Protein AF-A0A1I8BV52-F1 (afdb_monomer_lite)

pLDDT: mean 74.38, std 16.8, range [25.36, 96.81]

Organism: Meloidogyne hapla (NCBI:txid6305)

Structure (mmCIF, N/CA/C/O backbone):
data_AF-A0A1I8BV52-F1
#
_entry.id   AF-A0A1I8BV52-F1
#
loop_
_atom_site.group_PDB
_atom_site.id
_atom_site.type_symbol
_atom_site.label_atom_id
_atom_site.label_alt_id
_atom_site.label_comp_id
_atom_site.label_asym_id
_atom_site.label_entity_id
_atom_site.label_seq_id
_atom_site.pdbx_PDB_ins_code
_atom_site.Cartn_x
_atom_site.Cartn_y
_atom_site.Cartn_z
_atom_site.occupancy
_atom_site.B_iso_or_equiv
_atom_site.auth_seq_id
_atom_site.auth_comp_id
_atom_site.auth_asym_id
_atom_site.auth_atom_id
_atom_site.pdbx_PDB_model_num
ATOM 1 N N . MET A 1 1 ? -6.370 22.394 3.370 1.00 25.36 1 MET A N 1
ATOM 2 C CA . MET A 1 1 ? -7.716 22.055 3.889 1.00 25.36 1 MET A CA 1
ATOM 3 C C . MET A 1 1 ? -7.805 20.538 4.009 1.00 25.36 1 MET A C 1
ATOM 5 O O . MET A 1 1 ? -7.829 19.876 2.981 1.00 25.36 1 MET A O 1
ATOM 9 N N . LYS A 1 2 ? -7.737 19.984 5.230 1.00 30.30 2 LYS A N 1
ATOM 10 C CA . LYS A 1 2 ? -7.833 18.530 5.469 1.00 30.30 2 LYS A CA 1
ATOM 11 C C . LYS A 1 2 ? -9.2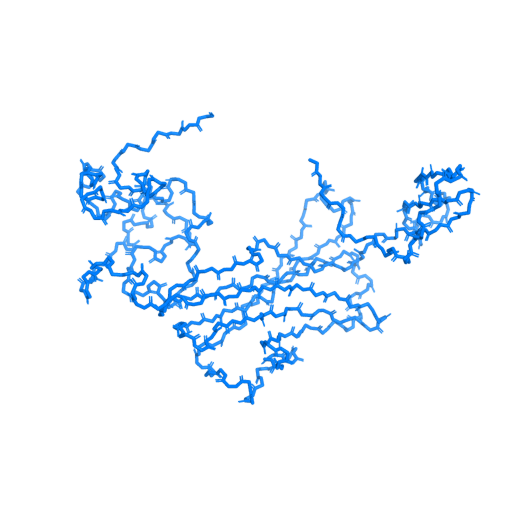62 18.063 5.156 1.00 30.30 2 LYS A C 1
ATOM 13 O O . LYS A 1 2 ? -10.215 18.656 5.654 1.00 30.30 2 LYS A O 1
ATOM 18 N N . LYS A 1 3 ? -9.404 17.040 4.312 1.00 27.17 3 LYS A N 1
ATOM 19 C CA . LYS A 1 3 ? -10.685 16.381 4.018 1.00 27.17 3 LYS A CA 1
ATOM 20 C C . LYS A 1 3 ? -11.118 15.604 5.271 1.00 27.17 3 LYS A C 1
ATOM 22 O O . LYS A 1 3 ? -10.362 14.772 5.755 1.00 27.17 3 LYS A O 1
ATOM 27 N N . MET A 1 4 ? -12.297 15.919 5.807 1.00 32.59 4 MET A N 1
ATOM 28 C CA . MET A 1 4 ? -12.963 15.164 6.876 1.00 32.59 4 MET A CA 1
ATOM 29 C C . MET A 1 4 ? -13.528 13.873 6.277 1.00 32.59 4 MET A C 1
ATOM 31 O O . MET A 1 4 ? -14.451 13.955 5.469 1.00 32.59 4 MET A O 1
ATOM 35 N N . THR A 1 5 ? -12.977 12.707 6.616 1.00 36.31 5 THR A N 1
ATOM 36 C CA . THR A 1 5 ? -13.358 11.440 5.962 1.00 36.31 5 THR A CA 1
ATOM 37 C C . THR A 1 5 ? -14.231 10.482 6.762 1.00 36.31 5 THR A C 1
ATOM 39 O O . THR A 1 5 ? -14.699 9.541 6.147 1.00 36.31 5 THR A O 1
ATOM 42 N N . ASN A 1 6 ? -14.571 10.718 8.033 1.00 39.72 6 ASN A N 1
ATOM 43 C CA . ASN A 1 6 ? -15.511 9.840 8.749 1.00 39.72 6 ASN A CA 1
ATOM 44 C C . ASN A 1 6 ? -16.531 10.647 9.555 1.00 39.72 6 ASN A C 1
ATOM 46 O O . ASN A 1 6 ? -16.360 10.932 10.736 1.00 39.72 6 ASN A O 1
ATOM 50 N N . LEU A 1 7 ? -17.614 11.026 8.883 1.00 37.22 7 LEU A N 1
ATOM 51 C CA . LEU A 1 7 ? -18.876 11.369 9.525 1.00 37.22 7 LEU A CA 1
ATOM 52 C C . LEU A 1 7 ? -19.802 10.178 9.287 1.00 37.22 7 LEU A C 1
ATOM 54 O O . LEU A 1 7 ? -20.098 9.854 8.138 1.00 37.22 7 LEU A O 1
ATOM 58 N N . ASN A 1 8 ? -20.247 9.514 10.356 1.00 41.34 8 ASN A N 1
ATOM 59 C CA . ASN A 1 8 ? -21.311 8.520 10.253 1.00 41.34 8 ASN A CA 1
ATOM 60 C C . ASN A 1 8 ? -22.625 9.266 9.990 1.00 41.34 8 ASN A C 1
ATOM 62 O O . ASN A 1 8 ? -23.347 9.653 10.911 1.00 41.34 8 ASN A O 1
ATOM 66 N N . PHE A 1 9 ? -22.881 9.564 8.720 1.00 40.00 9 PHE A N 1
ATOM 67 C CA . PHE A 1 9 ? -24.142 10.138 8.296 1.00 40.00 9 PHE A CA 1
ATOM 68 C C . PHE A 1 9 ? -25.192 9.025 8.312 1.00 40.00 9 PHE A C 1
ATOM 70 O O . PHE A 1 9 ? -25.231 8.187 7.412 1.00 40.00 9 PHE A O 1
ATOM 77 N N . GLN A 1 10 ? -26.098 9.035 9.295 1.00 43.38 10 GLN A N 1
ATOM 78 C CA . GLN A 1 10 ? -27.420 8.460 9.043 1.00 43.38 10 GLN A CA 1
ATOM 79 C C . GLN A 1 10 ? -27.972 9.163 7.795 1.00 43.38 10 GLN A C 1
ATOM 81 O O . GLN A 1 10 ? -27.841 10.374 7.686 1.00 43.38 10 GLN A O 1
ATOM 86 N N . HIS A 1 11 ? -28.511 8.436 6.815 1.00 43.09 11 HIS A N 1
ATOM 87 C CA . HIS A 1 11 ? -29.051 9.034 5.587 1.00 43.09 11 HIS A CA 1
ATOM 88 C C . HIS A 1 11 ? -29.992 10.214 5.919 1.00 43.09 11 HIS A C 1
ATOM 90 O O . HIS A 1 11 ? -31.104 10.004 6.405 1.00 43.09 11 HIS A O 1
ATOM 96 N N . PHE A 1 12 ? -29.551 11.452 5.670 1.00 52.31 12 PHE A N 1
ATOM 97 C CA . PHE A 1 12 ? -30.356 12.652 5.889 1.00 52.31 12 PHE A CA 1
ATOM 98 C C . PHE A 1 12 ? -31.060 13.021 4.585 1.00 52.31 12 PHE A C 1
ATOM 100 O O . PHE A 1 12 ? -30.422 13.238 3.553 1.00 52.31 12 PHE A O 1
ATOM 107 N N . PHE A 1 13 ? -32.387 13.083 4.624 1.00 49.62 13 PHE A N 1
ATOM 108 C CA . PHE A 1 13 ? -33.189 13.531 3.493 1.00 49.62 13 PHE A CA 1
ATOM 109 C C . PHE A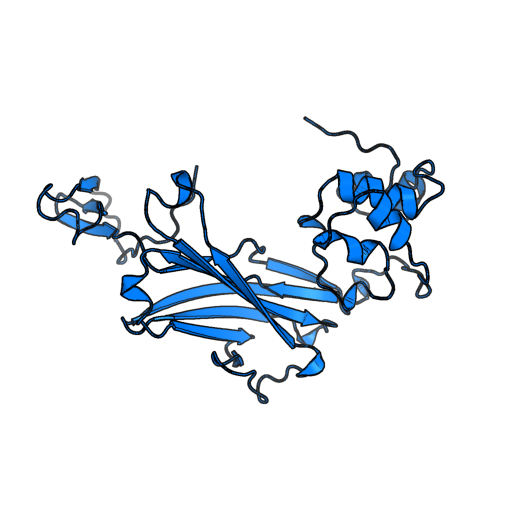 1 13 ? -33.286 15.057 3.514 1.00 49.62 13 PHE A C 1
ATOM 111 O O . PHE A 1 13 ? -33.714 15.644 4.506 1.00 49.62 13 PHE A O 1
ATOM 118 N N . TRP A 1 14 ? -32.884 15.691 2.413 1.00 51.25 14 TRP A N 1
ATOM 119 C CA . TRP A 1 14 ? -33.050 17.124 2.197 1.00 51.25 14 TRP A CA 1
ATOM 120 C C . TRP A 1 14 ? -34.525 17.444 1.976 1.00 51.25 14 TRP A C 1
ATOM 122 O O . TRP A 1 14 ? -35.102 17.020 0.974 1.00 51.25 14 TRP A O 1
ATOM 132 N N . ASN A 1 15 ? -35.119 18.243 2.858 1.00 57.47 15 ASN A N 1
ATOM 133 C CA . ASN A 1 15 ? -36.392 18.889 2.575 1.00 57.47 15 ASN A CA 1
ATOM 134 C C . ASN A 1 15 ? -36.121 20.366 2.268 1.00 57.47 15 ASN A C 1
ATOM 136 O O . ASN A 1 15 ? -35.604 21.097 3.105 1.00 57.47 15 ASN A O 1
ATOM 140 N N . ASN A 1 16 ? -36.499 20.831 1.073 1.00 52.41 16 ASN A N 1
ATOM 141 C CA . ASN A 1 16 ? -36.290 22.214 0.602 1.00 52.41 16 ASN A CA 1
ATOM 142 C C . ASN A 1 16 ? -37.098 23.290 1.369 1.00 52.41 16 ASN A C 1
ATOM 144 O O . ASN A 1 16 ? -37.263 24.405 0.882 1.00 52.41 16 ASN A O 1
ATOM 148 N N . ASN A 1 17 ? -37.590 22.984 2.572 1.00 56.09 17 ASN A N 1
ATOM 149 C CA . ASN A 1 17 ? -38.461 23.842 3.365 1.00 56.09 17 ASN A CA 1
ATOM 150 C C . ASN A 1 17 ? -37.829 24.152 4.733 1.00 56.09 17 ASN A C 1
ATOM 152 O O . ASN A 1 17 ? -38.300 23.673 5.759 1.00 56.09 17 ASN A O 1
ATOM 156 N N . GLY A 1 18 ? -36.785 24.985 4.750 1.00 64.62 18 GLY A N 1
ATOM 157 C CA . GLY A 1 18 ? -36.383 25.719 5.959 1.00 64.62 18 GLY A CA 1
ATOM 158 C C . GLY A 1 18 ? -35.575 24.962 7.019 1.00 64.62 18 GLY A C 1
ATOM 159 O O . GLY A 1 18 ? -35.571 25.401 8.167 1.00 64.62 18 GLY A O 1
ATOM 160 N N . ASP A 1 19 ? -34.882 23.876 6.666 1.00 70.81 19 ASP A N 1
ATOM 161 C CA . ASP A 1 19 ? -33.970 23.199 7.597 1.00 70.81 19 ASP A CA 1
A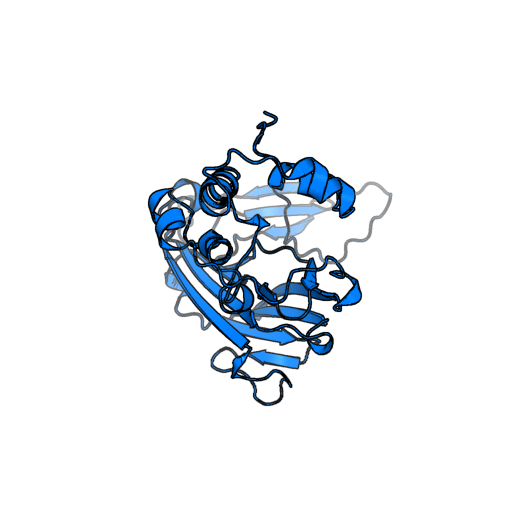TOM 162 C C . ASP A 1 19 ? -32.787 24.103 8.000 1.00 70.81 19 ASP A C 1
ATOM 164 O O . ASP A 1 19 ? -32.091 24.663 7.150 1.00 70.81 19 ASP A O 1
ATOM 168 N N . ILE A 1 20 ? -32.535 24.219 9.308 1.00 73.25 20 ILE A N 1
ATOM 169 C CA . ILE A 1 20 ? -31.395 24.954 9.877 1.00 73.25 20 ILE A CA 1
ATOM 170 C C . ILE A 1 20 ? -30.364 23.953 10.396 1.00 73.25 20 ILE A C 1
ATOM 172 O O . ILE A 1 20 ? -30.654 23.163 11.297 1.00 73.25 20 ILE A O 1
ATOM 176 N N . PHE A 1 21 ? -29.142 24.028 9.868 1.00 75.12 21 PHE A N 1
ATOM 177 C CA . PHE A 1 21 ? -28.015 23.208 10.309 1.00 75.12 21 PHE A CA 1
ATOM 178 C C . PHE A 1 21 ? -27.048 24.015 11.171 1.00 75.12 21 PHE A C 1
ATOM 180 O O . PHE A 1 21 ? -26.735 25.166 10.869 1.00 75.12 21 PHE A O 1
ATOM 187 N N . GLY A 1 22 ? -26.547 23.388 12.231 1.00 74.06 22 GLY A N 1
ATOM 188 C CA . GLY A 1 22 ? -25.534 23.967 13.110 1.00 74.06 22 GLY A CA 1
ATOM 189 C C . GLY A 1 22 ? -24.462 22.946 13.457 1.00 74.06 22 GLY A C 1
ATOM 190 O O . GLY A 1 22 ? -24.749 21.754 13.531 1.00 74.06 22 GLY A O 1
ATOM 191 N N . CYS A 1 23 ? -23.239 23.406 13.698 1.00 78.31 23 CYS A N 1
ATOM 192 C CA . CYS A 1 23 ? -22.166 22.600 14.271 1.00 78.31 23 CYS A CA 1
ATOM 193 C C . CYS A 1 23 ? -21.627 23.275 15.533 1.00 78.31 23 CYS A C 1
ATOM 195 O O . CYS A 1 23 ? -21.595 24.504 15.611 1.00 78.31 23 CYS A O 1
ATOM 197 N N . GLY A 1 24 ? -21.180 22.486 16.504 1.00 74.00 24 GLY A N 1
ATOM 198 C CA . GLY A 1 24 ? -20.565 22.998 17.725 1.00 74.00 24 GLY A CA 1
ATOM 199 C C . GLY A 1 24 ? -19.424 22.111 18.203 1.00 74.00 24 GLY A C 1
ATOM 200 O O . GLY A 1 24 ? -19.359 20.934 17.859 1.00 74.00 24 GLY A O 1
ATOM 201 N N . LEU A 1 25 ? -18.518 22.697 18.983 1.00 69.44 25 LEU A N 1
ATOM 202 C CA . LEU A 1 25 ? -17.421 22.009 19.662 1.00 69.44 25 LEU A CA 1
ATOM 203 C C . LEU A 1 25 ? -17.708 22.044 21.164 1.00 69.44 25 LEU A C 1
ATOM 205 O O . LEU A 1 25 ? -17.896 23.126 21.723 1.00 69.44 25 LEU A O 1
ATOM 209 N N . VAL A 1 26 ? -17.761 20.879 21.805 1.00 77.12 26 VAL A N 1
ATOM 210 C CA . VAL A 1 26 ? -17.988 20.767 23.251 1.00 77.12 26 VAL A CA 1
ATOM 211 C C . VAL A 1 26 ? -16.674 20.446 23.938 1.00 77.12 26 VAL A C 1
ATOM 213 O O . VAL A 1 26 ? -16.002 19.481 23.584 1.00 77.12 26 VAL A O 1
ATOM 216 N N . PHE A 1 27 ? -16.336 21.247 24.947 1.00 66.94 27 PHE A N 1
ATOM 217 C CA . PHE A 1 27 ? -15.255 20.951 25.879 1.00 66.94 27 PHE A CA 1
ATOM 218 C C . PHE A 1 27 ? -15.860 20.405 27.177 1.00 66.94 27 PHE A C 1
ATOM 220 O O . PHE A 1 27 ? -16.674 21.105 27.791 1.00 66.94 27 PHE A O 1
ATOM 227 N N . PRO A 1 28 ? -15.508 19.179 27.596 1.00 67.81 28 PRO A N 1
ATOM 228 C CA . PRO A 1 28 ? -16.022 18.623 28.836 1.00 67.81 28 PRO A CA 1
ATOM 229 C C . PRO A 1 28 ? -15.590 19.450 30.063 1.00 67.81 28 PRO A C 1
ATOM 231 O O . PRO A 1 28 ? -14.552 20.121 30.033 1.00 67.81 28 PRO A O 1
ATOM 234 N N . PRO A 1 29 ? -16.380 19.422 31.156 1.00 66.06 29 PRO A N 1
ATOM 235 C CA . PRO A 1 29 ? -16.070 20.130 32.395 1.00 66.06 29 PRO A CA 1
ATOM 236 C C . PRO A 1 29 ? -14.679 19.768 32.924 1.00 66.06 29 PRO A C 1
ATOM 238 O O . PRO A 1 29 ? -14.277 18.608 32.872 1.00 66.06 29 PRO A O 1
ATOM 241 N N . THR A 1 30 ? -13.959 20.736 33.494 1.00 54.97 30 THR A N 1
ATOM 242 C CA . THR A 1 30 ? -12.546 20.607 33.908 1.00 54.97 30 THR A CA 1
ATOM 243 C C . THR A 1 30 ? -12.255 19.447 34.862 1.00 54.97 30 THR A C 1
ATOM 245 O O . THR A 1 30 ? -11.148 18.926 34.898 1.00 54.97 30 THR A O 1
ATOM 248 N N . ASN A 1 31 ? -13.261 19.013 35.611 1.00 60.41 31 ASN A N 1
ATOM 249 C CA . ASN A 1 31 ? -13.237 17.887 36.540 1.00 60.41 31 ASN A CA 1
ATOM 250 C C . ASN A 1 31 ? -13.496 16.509 35.893 1.00 60.41 31 ASN A C 1
ATOM 252 O O . ASN A 1 31 ? -13.405 15.507 36.594 1.00 60.41 31 ASN A O 1
ATOM 256 N N . LYS A 1 32 ? -13.812 16.446 34.593 1.00 46.12 32 LYS A N 1
ATOM 257 C CA . LYS A 1 32 ? -14.059 15.216 33.815 1.00 46.12 32 LYS A CA 1
ATOM 258 C C . LYS A 1 32 ? -13.191 15.088 32.555 1.00 46.12 32 LYS A C 1
ATOM 260 O O . LYS A 1 32 ? -13.347 14.133 31.802 1.00 46.12 32 LYS A O 1
ATOM 265 N N . ILE A 1 33 ? -12.246 16.010 32.342 1.00 51.69 33 ILE A N 1
ATOM 266 C CA . ILE A 1 33 ? -11.343 16.021 31.172 1.00 51.69 33 ILE A CA 1
ATOM 267 C C . ILE A 1 33 ? -10.548 14.710 31.029 1.00 51.69 33 ILE A C 1
ATOM 269 O O . ILE A 1 33 ? -10.165 14.345 29.925 1.00 51.69 33 ILE A O 1
ATOM 273 N N . SER A 1 34 ? -10.316 13.966 32.116 1.00 49.62 34 SER A N 1
ATOM 274 C CA . SER A 1 34 ? -9.622 12.673 32.051 1.00 49.62 34 SER A CA 1
ATOM 275 C C . SER A 1 34 ? -10.461 11.520 31.487 1.00 49.62 34 SER A C 1
ATOM 277 O O . SER A 1 34 ? -9.906 10.449 31.255 1.00 49.62 34 SER A O 1
ATOM 279 N N . GLU A 1 35 ? -11.775 11.699 31.330 1.00 49.59 35 GLU A N 1
ATOM 280 C CA . GLU A 1 35 ? -12.721 10.643 30.933 1.00 49.59 35 GLU A CA 1
ATOM 281 C C . GLU A 1 35 ? -13.437 10.943 29.608 1.00 49.59 35 GLU A C 1
ATOM 283 O O . GLU A 1 35 ? -13.869 10.014 28.928 1.00 49.59 35 GLU A O 1
ATOM 288 N N . GLU A 1 36 ? -13.544 12.214 29.213 1.00 50.72 36 GLU A N 1
ATOM 289 C CA . GLU A 1 36 ? -14.240 12.632 27.994 1.00 50.72 36 GLU A CA 1
ATOM 290 C C . GLU A 1 36 ? -13.353 13.565 27.156 1.00 50.72 36 GLU A C 1
ATOM 292 O O . GLU A 1 36 ? -12.811 14.549 27.662 1.00 50.72 36 GLU A O 1
ATOM 297 N N . LEU A 1 37 ? -13.210 13.258 25.862 1.00 50.19 37 LEU A N 1
ATOM 298 C CA . LEU A 1 37 ? -12.482 14.084 24.895 1.00 50.19 37 LEU A CA 1
ATOM 299 C C . LEU A 1 37 ? -13.393 15.184 24.318 1.00 50.19 37 LEU A C 1
ATOM 301 O O . LEU A 1 37 ? -14.610 14.985 24.240 1.00 50.19 37 LEU A O 1
ATOM 305 N N . PRO A 1 38 ? -12.844 16.336 23.882 1.00 61.88 38 PRO A N 1
ATOM 306 C CA . PRO A 1 38 ? -13.615 17.337 23.158 1.00 61.88 38 PRO A CA 1
ATOM 307 C C . PRO A 1 38 ? -14.208 16.736 21.884 1.00 61.88 38 PRO A C 1
ATOM 309 O O . PRO A 1 38 ? -13.501 16.081 21.120 1.00 61.88 38 PRO A O 1
ATOM 312 N N . TYR A 1 39 ? -15.488 16.987 21.629 1.00 61.62 39 TYR A N 1
ATOM 313 C CA . TYR A 1 39 ? -16.180 16.422 20.474 1.00 61.62 39 TYR A CA 1
ATOM 314 C C . TYR A 1 39 ? -16.883 17.497 19.654 1.00 61.62 39 TYR A C 1
ATOM 316 O O . TYR A 1 39 ? -17.378 18.502 20.174 1.00 61.62 39 TYR A O 1
ATOM 324 N N . ILE A 1 40 ? -16.929 17.274 18.341 1.00 65.94 40 ILE A N 1
ATOM 325 C CA . ILE A 1 40 ? -17.708 18.095 17.413 1.00 65.94 40 ILE A CA 1
ATOM 326 C C . ILE A 1 40 ? -19.069 17.436 17.241 1.00 65.94 40 ILE A C 1
ATOM 328 O O . ILE A 1 40 ? -19.150 16.232 17.010 1.00 65.94 40 ILE A O 1
ATOM 332 N N . PHE A 1 41 ? -20.138 18.217 17.311 1.00 71.50 41 PHE A N 1
ATOM 333 C CA . PHE A 1 41 ? -21.480 17.739 17.021 1.00 71.50 41 PHE A CA 1
ATOM 334 C C . PHE A 1 41 ? -22.119 18.539 15.895 1.00 71.50 41 PHE A C 1
ATOM 336 O O . PHE A 1 41 ? -21.808 19.712 15.679 1.00 71.50 41 PHE A O 1
ATOM 343 N N . PHE A 1 42 ? -23.043 17.893 15.196 1.00 74.00 42 PHE A N 1
ATOM 344 C CA . PHE A 1 42 ? -23.881 18.520 14.181 1.00 74.00 42 PHE A CA 1
ATOM 345 C C . PHE A 1 42 ? -25.333 18.482 14.640 1.00 74.00 42 PHE A C 1
ATOM 347 O O . PHE A 1 42 ? -25.743 17.559 15.344 1.00 74.00 42 PHE A O 1
ATOM 354 N N . THR A 1 43 ? -26.116 19.477 14.238 1.00 76.81 43 THR A N 1
ATOM 355 C CA . THR A 1 43 ? -27.546 19.594 14.534 1.00 76.81 43 THR A CA 1
ATOM 356 C C . THR A 1 43 ? -28.341 19.867 13.263 1.00 76.81 43 THR A C 1
ATOM 358 O O . THR A 1 43 ? -27.855 20.562 12.371 1.00 76.81 43 THR A O 1
ATOM 361 N N . GLN A 1 44 ? -29.572 19.363 13.216 1.00 78.88 44 GLN A N 1
ATOM 362 C CA . GLN A 1 44 ? -30.600 19.740 12.246 1.00 78.88 44 GLN A CA 1
ATOM 363 C C . GLN A 1 44 ? -31.829 20.198 13.033 1.00 78.88 44 GLN A C 1
ATOM 365 O O . GLN A 1 44 ? -32.323 19.472 13.898 1.00 78.88 44 GLN A O 1
ATOM 370 N N . ASN A 1 45 ? -32.290 21.425 12.788 1.00 80.81 45 ASN A N 1
ATOM 371 C CA . ASN A 1 45 ? -33.411 22.058 13.494 1.00 80.81 45 ASN A CA 1
ATOM 372 C C . ASN A 1 45 ? -33.263 22.011 15.028 1.00 80.81 45 ASN A C 1
ATOM 374 O O . ASN A 1 45 ? -34.218 21.756 15.759 1.00 80.81 45 ASN A O 1
ATOM 378 N N . GLY A 1 46 ? -32.033 22.213 15.517 1.00 72.75 46 GLY A N 1
ATOM 379 C CA . GLY A 1 46 ? -31.700 22.201 16.946 1.00 72.75 46 GLY A CA 1
ATOM 380 C C . GLY A 1 46 ? -31.580 20.811 17.584 1.00 72.75 46 GLY A C 1
ATOM 381 O O . GLY A 1 46 ? -31.209 20.721 18.752 1.00 72.75 46 GLY A O 1
ATOM 382 N N . LYS A 1 47 ? -31.836 19.721 16.847 1.00 77.25 47 LYS A N 1
ATOM 383 C CA . LYS A 1 47 ? -31.633 18.346 17.326 1.00 77.25 47 LYS A CA 1
ATOM 384 C C . LYS A 1 47 ? -30.256 17.840 16.905 1.00 77.25 47 LYS A C 1
ATOM 386 O O . LYS A 1 47 ? -29.916 17.923 15.729 1.00 77.25 47 LYS A O 1
ATOM 391 N N . GLN A 1 48 ? -29.476 17.305 17.845 1.00 68.19 48 GLN A N 1
ATOM 392 C CA . GLN A 1 48 ? -28.176 16.693 17.553 1.00 68.19 48 GLN A CA 1
ATOM 393 C C . GLN A 1 48 ? -28.347 15.475 16.638 1.00 68.19 48 GLN A C 1
ATOM 395 O O . GLN A 1 48 ? -29.171 14.601 16.905 1.00 68.19 48 GLN A O 1
ATOM 400 N N . ILE A 1 49 ? -27.575 15.452 15.554 1.00 63.72 49 ILE A N 1
ATOM 401 C CA . ILE A 1 49 ? -27.618 14.421 14.513 1.00 63.72 49 ILE A CA 1
ATOM 402 C C . ILE A 1 49 ? -26.341 13.573 14.461 1.00 63.72 49 ILE A C 1
ATOM 404 O O . ILE A 1 49 ? -26.411 12.426 14.035 1.00 63.72 49 ILE A O 1
ATOM 408 N N . VAL A 1 50 ? -25.192 14.102 14.905 1.00 53.72 50 VAL A N 1
ATOM 409 C CA . VAL A 1 50 ? -23.895 13.395 14.924 1.00 53.72 50 VAL A CA 1
ATOM 410 C C . VAL A 1 50 ? -23.053 13.892 16.106 1.00 53.72 50 VAL A C 1
ATOM 412 O O . VAL A 1 50 ? -23.088 15.082 16.418 1.00 53.72 50 VAL A O 1
ATOM 415 N N . GLU A 1 51 ? -22.290 12.999 16.738 1.00 49.00 51 GLU A N 1
ATOM 416 C CA . GLU A 1 51 ? -21.248 13.279 17.738 1.00 49.00 51 GLU A CA 1
ATOM 417 C C . GLU A 1 51 ? -19.925 12.669 17.242 1.00 49.00 51 GLU A C 1
ATOM 419 O O . GLU A 1 51 ? -19.898 11.496 16.875 1.00 49.00 51 GLU A O 1
ATOM 424 N N . ASN A 1 52 ? -18.845 13.452 17.186 1.00 46.38 52 ASN A N 1
ATOM 425 C CA . ASN A 1 52 ? -17.523 12.999 16.752 1.00 46.38 52 ASN A CA 1
ATOM 426 C C . ASN A 1 52 ? -16.583 12.910 17.957 1.00 46.38 52 ASN A C 1
ATOM 428 O O . ASN A 1 52 ? -16.014 13.921 18.371 1.00 46.38 52 ASN A O 1
ATOM 432 N N . LYS A 1 53 ? -16.453 11.707 18.517 1.00 48.59 53 LYS A N 1
ATOM 433 C CA . LYS A 1 53 ? -15.410 11.378 19.493 1.00 48.59 53 LYS A CA 1
ATOM 434 C C . LYS A 1 53 ? -14.135 11.045 18.720 1.00 48.59 53 LYS A C 1
ATOM 436 O O . LYS A 1 53 ? -14.208 10.276 17.767 1.00 48.59 53 LYS A O 1
ATOM 441 N N . GLU A 1 54 ? -12.997 11.630 19.103 1.00 50.97 54 GLU A N 1
ATOM 442 C CA . GLU A 1 54 ? -11.704 11.326 18.473 1.00 50.97 54 GLU A CA 1
ATOM 443 C C . GLU A 1 54 ? -11.465 9.805 18.457 1.00 50.97 54 GLU A C 1
ATOM 445 O O . GLU A 1 54 ? -11.559 9.140 19.490 1.00 50.97 54 GLU A O 1
ATOM 450 N N . GLU A 1 55 ? -11.198 9.243 17.274 1.00 55.72 55 GLU A N 1
ATOM 451 C CA . GLU A 1 55 ? -10.905 7.817 17.133 1.00 55.72 55 GLU A CA 1
ATOM 452 C C . GLU A 1 55 ? -9.523 7.515 17.731 1.00 55.72 55 GLU A C 1
ATOM 454 O O . GLU A 1 55 ? -8.489 7.937 17.213 1.00 55.72 55 GLU A O 1
ATOM 459 N N . ILE A 1 56 ? -9.522 6.752 18.825 1.00 68.00 56 ILE A N 1
ATOM 460 C CA . ILE A 1 56 ? -8.331 6.265 19.542 1.00 68.00 56 ILE A CA 1
ATOM 461 C C . ILE A 1 56 ? -7.470 5.365 18.633 1.00 68.00 56 ILE A C 1
ATOM 463 O O . ILE A 1 56 ? -6.246 5.301 18.775 1.00 68.00 56 ILE A O 1
ATOM 467 N N . ILE A 1 57 ? -8.110 4.702 17.664 1.00 78.38 57 ILE A N 1
ATOM 468 C CA . ILE A 1 57 ? -7.494 3.822 16.670 1.00 78.38 57 ILE A CA 1
ATOM 469 C C . ILE A 1 57 ? -7.956 4.262 15.279 1.00 78.38 57 ILE A C 1
ATOM 471 O O . ILE A 1 57 ? -9.155 4.316 15.013 1.00 78.38 57 ILE A O 1
ATOM 475 N N . SER A 1 58 ? -7.013 4.540 14.381 1.00 82.56 58 SER A N 1
ATOM 476 C CA . SER A 1 58 ? -7.315 4.926 12.997 1.00 82.56 58 SER A CA 1
ATOM 477 C C . SER A 1 58 ? -6.468 4.154 11.993 1.00 82.56 58 SER A C 1
ATOM 479 O O . SER A 1 58 ? -5.251 4.046 12.137 1.00 82.56 58 SER A O 1
ATOM 481 N N . LEU A 1 59 ? -7.127 3.623 10.969 1.00 88.88 59 LEU A N 1
ATOM 482 C CA . LEU A 1 59 ? -6.537 2.944 9.827 1.00 88.88 59 LEU A CA 1
ATOM 483 C C . LEU A 1 59 ? -6.308 3.959 8.703 1.00 88.88 59 LEU A C 1
ATOM 485 O O . LEU A 1 59 ? -7.214 4.705 8.332 1.00 88.88 59 LEU A O 1
ATOM 489 N N . TYR A 1 60 ? -5.100 4.000 8.149 1.00 88.94 60 TYR A N 1
ATOM 490 C CA . TYR A 1 60 ? -4.745 4.934 7.086 1.00 88.94 60 TYR A CA 1
ATOM 491 C C . TYR A 1 60 ? -3.674 4.370 6.148 1.00 88.94 60 TYR A C 1
ATOM 493 O O . TYR A 1 60 ? -2.989 3.388 6.441 1.00 88.94 60 TYR A O 1
ATOM 501 N N . SER A 1 61 ? -3.534 5.020 4.997 1.00 88.56 61 SER A N 1
ATOM 502 C CA . SER A 1 61 ? -2.521 4.721 3.991 1.00 88.56 61 SER A CA 1
ATOM 503 C C . SER A 1 61 ? -2.080 6.002 3.299 1.00 88.56 61 SER A C 1
ATOM 505 O O . SER A 1 61 ? -2.876 6.932 3.156 1.00 88.56 61 SER A O 1
ATOM 507 N N . SER A 1 62 ? -0.819 6.048 2.871 1.00 81.69 62 SER A N 1
ATOM 508 C CA . SER A 1 62 ? -0.329 7.049 1.919 1.00 81.69 62 SER A CA 1
ATOM 509 C C . SER A 1 62 ? -0.226 6.510 0.489 1.00 81.69 62 SER A C 1
ATOM 511 O O . SER A 1 62 ? -0.005 7.294 -0.433 1.00 81.69 62 SER A O 1
ATOM 513 N N . SER A 1 63 ? -0.442 5.204 0.281 1.00 75.81 63 SER A N 1
ATOM 514 C CA . SER A 1 63 ? -0.540 4.614 -1.055 1.00 75.81 63 SER A CA 1
ATOM 515 C C . SER A 1 63 ? -1.747 5.177 -1.812 1.00 75.81 63 SER A C 1
ATOM 517 O O . SER A 1 63 ? -2.798 5.460 -1.233 1.00 75.81 63 SER A O 1
ATOM 519 N N . SER A 1 64 ? -1.608 5.304 -3.134 1.00 76.31 64 SER A N 1
ATOM 520 C CA . SER A 1 64 ? -2.734 5.622 -4.017 1.00 76.31 64 SER A CA 1
ATOM 521 C C . SER A 1 64 ? -3.824 4.545 -3.900 1.00 76.31 64 SER A C 1
ATOM 523 O O . SER A 1 64 ? -3.482 3.364 -3.868 1.00 76.31 64 SER A O 1
ATOM 525 N N . PRO A 1 65 ? -5.122 4.904 -3.901 1.00 77.69 65 PRO A N 1
ATOM 526 C CA . PRO A 1 65 ? -6.211 3.924 -3.926 1.00 77.69 65 PRO A CA 1
ATOM 527 C C . PRO A 1 65 ? -6.296 3.163 -5.257 1.00 77.69 65 PRO A C 1
ATOM 529 O O . PRO A 1 65 ? -6.981 2.153 -5.336 1.00 77.69 65 PRO A O 1
ATOM 532 N N . ILE A 1 66 ? -5.623 3.640 -6.308 1.00 79.56 66 ILE A N 1
ATOM 533 C CA . ILE A 1 66 ? -5.539 2.973 -7.611 1.00 79.56 66 ILE A CA 1
ATOM 534 C C . ILE A 1 66 ? -4.061 2.851 -7.981 1.00 79.56 66 ILE A C 1
ATOM 536 O O . ILE A 1 66 ? -3.349 3.861 -8.023 1.00 79.56 66 ILE A O 1
ATOM 540 N N . LEU A 1 67 ? -3.606 1.631 -8.250 1.00 80.06 67 LEU A N 1
ATOM 541 C CA . LEU A 1 67 ? -2.252 1.317 -8.688 1.00 80.06 67 LEU A CA 1
ATOM 542 C C . LEU A 1 67 ? -2.318 0.661 -10.067 1.00 80.06 67 LEU A C 1
ATOM 544 O O . LEU A 1 67 ? -2.924 -0.391 -10.223 1.00 80.06 67 LEU A O 1
ATOM 548 N N . SER A 1 68 ? -1.647 1.247 -11.057 1.00 83.12 68 SER A N 1
ATOM 549 C CA . SER A 1 68 ? -1.443 0.613 -12.363 1.00 83.12 68 SER A CA 1
ATOM 550 C C . SER A 1 68 ? 0.025 0.236 -12.496 1.00 83.12 68 SER A C 1
ATOM 552 O O . SER A 1 68 ? 0.885 1.110 -12.624 1.00 83.12 68 SER A O 1
ATOM 554 N N . LEU A 1 69 ? 0.322 -1.059 -12.420 1.00 81.38 69 LEU A N 1
ATOM 555 C CA . LEU A 1 69 ? 1.685 -1.590 -12.419 1.00 81.38 69 LEU A CA 1
ATOM 556 C C . LEU A 1 69 ? 1.857 -2.588 -13.550 1.00 81.38 69 LEU A C 1
ATOM 558 O O . LEU A 1 69 ? 0.901 -3.176 -14.028 1.00 81.38 69 LEU A O 1
ATOM 562 N N . VAL A 1 70 ? 3.084 -2.775 -14.010 1.00 81.50 70 VAL A N 1
ATOM 563 C CA . VAL A 1 70 ? 3.352 -3.681 -15.127 1.00 81.50 70 VAL A CA 1
ATOM 564 C C . VAL A 1 70 ? 3.682 -5.070 -14.596 1.00 81.50 70 VAL A C 1
ATOM 566 O O . VAL A 1 70 ? 4.265 -5.209 -13.520 1.00 81.50 70 VAL A O 1
ATOM 569 N N . ASN A 1 71 ? 3.313 -6.085 -15.372 1.00 81.69 71 ASN A N 1
ATOM 570 C CA . ASN A 1 71 ? 3.704 -7.478 -15.177 1.00 81.69 71 ASN A CA 1
ATOM 571 C C . ASN A 1 71 ? 5.195 -7.612 -14.783 1.00 81.69 71 ASN A C 1
ATOM 573 O O . ASN A 1 71 ? 6.068 -6.952 -15.353 1.00 81.69 71 ASN A O 1
ATOM 577 N N . GLY A 1 72 ? 5.483 -8.453 -13.792 1.00 79.12 72 GLY A N 1
ATOM 578 C CA . GLY A 1 72 ? 6.812 -8.705 -13.232 1.00 79.12 72 GLY A CA 1
ATOM 579 C C . GLY A 1 72 ? 7.284 -7.719 -12.156 1.00 79.12 72 GLY A C 1
ATOM 580 O O . GLY A 1 72 ? 8.298 -7.982 -11.508 1.00 79.12 72 GLY A O 1
ATOM 581 N N . LEU A 1 73 ? 6.582 -6.602 -11.929 1.00 82.12 73 LEU A N 1
ATOM 582 C CA . LEU A 1 73 ? 6.919 -5.654 -10.858 1.00 82.12 73 LEU A CA 1
ATOM 583 C C . LEU A 1 73 ? 6.391 -6.110 -9.490 1.00 82.12 73 LEU A C 1
ATOM 585 O O . LEU A 1 73 ? 5.836 -7.198 -9.350 1.00 82.12 73 LEU A O 1
ATOM 589 N N . THR A 1 74 ? 6.595 -5.267 -8.476 1.00 83.88 74 THR A N 1
ATOM 590 C CA . THR A 1 74 ? 6.101 -5.474 -7.114 1.00 83.88 74 THR A CA 1
ATOM 591 C C . THR A 1 74 ? 5.076 -4.404 -6.757 1.00 83.88 74 THR A C 1
ATOM 593 O O . THR A 1 74 ? 5.363 -3.213 -6.867 1.00 83.88 74 THR A O 1
ATOM 596 N N . ALA A 1 75 ? 3.896 -4.823 -6.302 1.00 89.62 75 ALA A N 1
ATOM 597 C CA . ALA A 1 75 ? 2.917 -3.944 -5.673 1.00 89.62 75 ALA A CA 1
ATOM 598 C C . ALA A 1 75 ? 3.191 -3.828 -4.170 1.00 89.62 75 ALA A C 1
ATOM 600 O O . ALA A 1 75 ? 3.599 -4.798 -3.530 1.00 89.62 75 ALA A O 1
ATOM 601 N N . ASN A 1 76 ? 2.924 -2.652 -3.602 1.00 90.06 76 ASN A N 1
ATOM 602 C CA . ASN A 1 76 ? 2.898 -2.440 -2.159 1.00 90.06 76 ASN A CA 1
ATOM 603 C C . ASN A 1 76 ? 1.653 -1.656 -1.776 1.00 90.06 76 ASN A C 1
ATOM 605 O O . ASN A 1 76 ? 1.468 -0.507 -2.184 1.00 90.06 76 ASN A O 1
ATOM 609 N N . PHE A 1 77 ? 0.835 -2.289 -0.957 1.00 93.44 77 PHE A N 1
ATOM 610 C CA . PHE A 1 77 ? -0.368 -1.712 -0.405 1.00 93.44 77 PHE A CA 1
ATOM 611 C C . PHE A 1 77 ? -0.076 -1.333 1.041 1.00 93.44 77 PHE A C 1
ATOM 613 O O . PHE A 1 77 ? -0.077 -2.183 1.938 1.00 93.44 77 PHE A O 1
ATOM 620 N N . GLN A 1 78 ? 0.216 -0.054 1.275 1.00 92.62 78 GLN A N 1
ATOM 621 C CA . GLN A 1 78 ? 0.490 0.407 2.625 1.00 92.62 78 GLN A CA 1
ATOM 622 C C . GLN A 1 78 ? -0.787 0.343 3.457 1.00 92.62 78 GLN A C 1
ATOM 624 O O . GLN A 1 78 ? -1.807 0.922 3.087 1.00 92.62 78 GLN A O 1
ATOM 629 N N . CYS A 1 79 ? -0.707 -0.305 4.612 1.00 94.19 79 CYS A N 1
ATOM 630 C CA . CYS A 1 79 ? -1.769 -0.294 5.605 1.00 94.19 79 CYS A CA 1
ATOM 631 C C . CYS A 1 79 ? -1.150 0.008 6.963 1.00 94.19 79 CYS A C 1
ATOM 633 O O . CYS A 1 79 ? -0.309 -0.749 7.444 1.00 94.19 79 CYS A O 1
ATOM 635 N N . SER A 1 80 ? -1.520 1.137 7.557 1.00 92.44 80 SER A N 1
ATOM 636 C CA . SER A 1 80 ? -0.956 1.604 8.818 1.00 92.44 80 SER A CA 1
ATOM 637 C C . SER A 1 80 ? -2.064 1.930 9.805 1.00 92.44 80 SER A C 1
ATOM 639 O O . SER A 1 80 ? -3.108 2.463 9.440 1.00 92.44 80 SER A O 1
ATOM 641 N N . ILE A 1 81 ? -1.827 1.604 11.068 1.00 89.81 81 ILE A N 1
ATOM 642 C CA . ILE A 1 81 ? -2.733 1.875 12.175 1.00 89.81 81 ILE A CA 1
ATOM 643 C C . ILE A 1 81 ? -2.052 2.884 13.082 1.00 89.81 81 ILE A C 1
ATOM 645 O O . ILE A 1 81 ? -0.939 2.634 13.540 1.00 89.81 81 ILE A O 1
ATOM 649 N N . LYS A 1 82 ? -2.719 3.996 13.379 1.00 86.81 82 LYS A N 1
ATOM 650 C CA . LYS A 1 82 ? -2.316 4.919 14.440 1.00 86.81 82 LYS A CA 1
ATOM 651 C C . LYS A 1 82 ? -3.157 4.634 15.674 1.00 86.81 82 LYS A C 1
ATOM 653 O O . LYS A 1 82 ? -4.383 4.686 15.611 1.00 86.81 82 LYS A O 1
ATOM 658 N N . ILE A 1 83 ? -2.481 4.355 16.781 1.00 82.44 83 ILE A N 1
ATOM 659 C CA . ILE A 1 83 ? -3.074 4.070 18.087 1.00 82.44 83 ILE A CA 1
ATOM 660 C C . ILE A 1 83 ? -2.592 5.148 19.050 1.00 82.44 83 ILE A C 1
ATOM 662 O O . ILE A 1 83 ? -1.392 5.266 19.290 1.00 82.44 83 ILE A O 1
ATOM 666 N N . CYS A 1 84 ? -3.506 5.922 19.617 1.00 77.19 84 CYS A N 1
ATOM 667 C CA . CYS A 1 84 ? -3.209 6.891 20.669 1.00 77.19 84 CYS A CA 1
ATOM 668 C C . CYS A 1 84 ? -3.762 6.382 22.004 1.00 77.19 84 CYS A C 1
ATOM 670 O O . CYS A 1 84 ? -4.728 5.637 22.022 1.00 77.19 84 CYS A O 1
ATOM 672 N N . ASN A 1 85 ? -3.134 6.740 23.126 1.00 71.31 85 ASN A N 1
ATOM 673 C CA . ASN A 1 85 ? -3.569 6.368 24.480 1.00 71.31 85 ASN A CA 1
ATOM 674 C C . ASN A 1 85 ? -3.502 4.854 24.816 1.00 71.31 85 ASN A C 1
ATOM 676 O O . ASN A 1 85 ? -4.410 4.050 24.619 1.00 71.31 85 ASN A O 1
ATOM 680 N N . LYS A 1 86 ? -2.385 4.472 25.445 1.00 54.41 86 LYS A N 1
ATOM 681 C CA . LYS A 1 86 ? -1.971 3.085 25.729 1.00 54.41 86 LYS A CA 1
ATOM 682 C C . LYS A 1 86 ? -2.920 2.259 26.616 1.00 54.41 86 LYS A C 1
ATOM 684 O O . LYS A 1 86 ? -2.753 1.043 26.677 1.00 54.41 86 LYS A O 1
ATOM 689 N N . LYS A 1 87 ? -3.882 2.872 27.321 1.00 54.22 87 LYS A N 1
ATOM 690 C CA . LYS A 1 87 ? -4.826 2.139 28.192 1.00 54.22 87 LYS A CA 1
ATOM 691 C C . LYS A 1 87 ? -5.771 1.220 27.402 1.00 54.22 87 LYS A C 1
ATOM 693 O O . LYS A 1 87 ? -6.229 0.229 27.963 1.00 54.22 87 LYS A O 1
ATOM 698 N N . GLU A 1 88 ? -5.982 1.488 26.112 1.00 51.56 88 GLU A N 1
ATOM 699 C CA . GLU A 1 88 ? -6.765 0.637 25.202 1.00 51.56 88 GLU A CA 1
ATOM 700 C C . GLU A 1 88 ? -5.942 -0.427 24.451 1.00 51.56 88 GLU A C 1
ATOM 702 O O . GLU A 1 88 ? -6.510 -1.214 23.701 1.00 51.56 88 GLU A O 1
ATOM 707 N N . LEU A 1 89 ? -4.627 -0.547 24.686 1.00 51.34 89 LEU A N 1
ATOM 708 C CA . LEU A 1 89 ? -3.786 -1.584 24.052 1.00 51.34 89 LEU A CA 1
ATOM 709 C C . LEU A 1 89 ? -4.159 -3.022 24.486 1.00 51.34 89 LEU A C 1
ATOM 711 O O . LEU A 1 89 ? -3.661 -3.996 23.930 1.00 51.34 89 LEU A O 1
ATOM 715 N N . ASN A 1 90 ? -5.042 -3.163 25.478 1.00 50.25 90 ASN A N 1
ATOM 716 C CA . ASN A 1 90 ? -5.645 -4.443 25.847 1.00 50.25 90 ASN A CA 1
ATOM 717 C C . ASN A 1 90 ? -6.759 -4.880 24.876 1.00 50.25 90 ASN A C 1
ATOM 719 O O . ASN A 1 90 ? -7.206 -6.025 24.955 1.00 50.25 90 ASN A O 1
ATOM 723 N N . ASN A 1 91 ? -7.200 -4.003 23.967 1.00 58.12 91 ASN A N 1
ATOM 724 C CA . ASN A 1 91 ? -8.158 -4.345 22.927 1.00 58.12 91 ASN A CA 1
ATOM 725 C C . ASN A 1 91 ? -7.445 -5.167 21.853 1.00 58.12 91 ASN A C 1
ATOM 727 O O . ASN A 1 91 ? -6.515 -4.705 21.193 1.00 58.12 91 ASN A O 1
ATOM 731 N N . LYS A 1 92 ? -7.892 -6.408 21.662 1.00 70.44 92 LYS A N 1
ATOM 732 C CA . LYS A 1 92 ? -7.395 -7.263 20.581 1.00 70.44 92 LYS A CA 1
ATOM 733 C C . LYS A 1 92 ? -7.797 -6.633 19.243 1.00 70.44 92 LYS A C 1
ATOM 735 O O . LYS A 1 92 ? -8.975 -6.638 18.891 1.00 70.44 92 LYS A O 1
ATOM 740 N N . ILE A 1 93 ? -6.830 -6.085 18.516 1.00 81.69 93 ILE A N 1
ATOM 741 C CA . ILE A 1 93 ? -7.005 -5.671 17.122 1.00 81.69 93 ILE A CA 1
ATOM 742 C C . ILE A 1 93 ? -6.761 -6.868 16.206 1.00 81.69 93 ILE A C 1
ATOM 744 O O . ILE A 1 93 ? -5.895 -7.704 16.474 1.00 81.69 93 ILE A O 1
ATOM 748 N N . LEU A 1 94 ? -7.532 -6.957 15.131 1.00 89.00 94 LEU A N 1
ATOM 749 C CA . LEU A 1 94 ? -7.341 -7.954 14.089 1.00 89.00 94 LEU A CA 1
ATOM 750 C C . LEU A 1 94 ? -7.244 -7.240 12.745 1.00 89.00 94 LEU A C 1
ATOM 752 O O . LEU A 1 94 ? -8.190 -6.577 12.324 1.00 89.00 94 LEU A O 1
ATOM 756 N N . ILE A 1 95 ? -6.090 -7.379 12.095 1.00 92.88 95 ILE A N 1
ATOM 757 C CA . ILE A 1 95 ? -5.884 -6.928 10.721 1.00 92.88 95 ILE A CA 1
ATOM 758 C C . ILE A 1 95 ? -6.058 -8.106 9.786 1.00 92.88 95 ILE A C 1
ATOM 760 O O . ILE A 1 95 ? -5.485 -9.168 10.013 1.00 92.88 95 ILE A O 1
ATOM 764 N N . SER A 1 96 ? -6.808 -7.912 8.714 1.00 95.06 96 SER A N 1
ATOM 765 C CA . SER A 1 96 ? -6.983 -8.924 7.681 1.00 95.06 96 SER A CA 1
ATOM 766 C C . SER A 1 96 ? -6.818 -8.312 6.301 1.00 95.06 96 SER A C 1
ATOM 768 O O . SER A 1 96 ? -7.206 -7.166 6.081 1.00 95.06 96 SER A O 1
ATOM 770 N N . TRP A 1 97 ? -6.249 -9.084 5.378 1.00 96.81 97 TRP A N 1
ATOM 771 C CA . TRP A 1 97 ? -6.153 -8.701 3.970 1.00 96.81 97 TRP A CA 1
ATOM 772 C C . TRP A 1 97 ? -7.088 -9.543 3.122 1.00 96.81 97 TRP A C 1
ATOM 774 O O . TRP A 1 97 ? -7.213 -10.742 3.362 1.00 96.81 97 TRP A O 1
ATOM 784 N N . TYR A 1 98 ? -7.686 -8.920 2.112 1.00 95.44 98 TYR A N 1
ATOM 785 C CA . TYR A 1 98 ? -8.568 -9.559 1.142 1.00 95.44 98 TYR A CA 1
ATOM 786 C C . TYR A 1 98 ? -8.153 -9.213 -0.286 1.00 95.44 98 TYR A C 1
ATOM 788 O O . TYR A 1 98 ? -7.652 -8.116 -0.521 1.00 95.44 98 TYR A O 1
ATOM 796 N N . HIS A 1 99 ? -8.410 -10.126 -1.219 1.00 95.00 99 HIS A N 1
ATOM 797 C CA . HIS A 1 99 ? -8.319 -9.923 -2.665 1.00 95.00 99 HIS A CA 1
ATOM 798 C C . HIS A 1 99 ? -9.634 -10.375 -3.291 1.00 95.00 99 HIS A C 1
ATOM 800 O O . HIS A 1 99 ? -10.024 -11.528 -3.120 1.00 95.00 99 HIS A O 1
ATOM 806 N N . ASP A 1 100 ? -10.354 -9.461 -3.938 1.00 93.19 100 ASP A N 1
ATOM 807 C CA . ASP A 1 100 ? -11.684 -9.701 -4.517 1.00 93.19 100 ASP A CA 1
ATOM 808 C C . ASP A 1 100 ? -12.658 -10.400 -3.546 1.00 93.19 100 ASP A C 1
ATOM 810 O O . ASP A 1 100 ? -13.484 -11.236 -3.910 1.00 93.19 100 ASP A O 1
ATOM 814 N N . GLY A 1 101 ? -12.557 -10.040 -2.262 1.00 90.25 101 GLY A N 1
ATOM 815 C CA . GLY A 1 101 ? -13.371 -10.599 -1.179 1.00 90.25 101 GLY A CA 1
ATOM 816 C C . GLY A 1 101 ? -12.895 -11.953 -0.638 1.00 90.25 101 GLY A C 1
ATOM 817 O O . GLY A 1 101 ? -13.453 -12.430 0.349 1.00 90.25 101 GLY A O 1
ATOM 818 N N . ILE A 1 102 ? -11.854 -12.554 -1.215 1.00 92.69 102 ILE A N 1
ATOM 819 C CA . ILE A 1 102 ? -11.206 -13.767 -0.704 1.00 92.69 102 ILE A CA 1
ATOM 820 C C . ILE A 1 102 ? -10.196 -13.371 0.372 1.00 92.69 102 ILE A C 1
ATOM 822 O O . ILE A 1 102 ? -9.381 -12.473 0.165 1.00 92.69 102 ILE A O 1
ATOM 826 N N . LEU A 1 103 ? -10.243 -14.035 1.529 1.00 94.19 103 LEU A N 1
ATOM 827 C CA . LEU A 1 103 ? -9.307 -13.795 2.626 1.00 94.19 103 LEU A CA 1
ATOM 828 C C . LEU A 1 103 ? -7.886 -14.203 2.208 1.00 94.19 103 LEU A C 1
ATOM 830 O O . LEU A 1 103 ? -7.639 -15.361 1.886 1.00 94.19 103 LEU A O 1
ATOM 834 N N . LEU A 1 104 ? -6.959 -13.246 2.233 1.00 94.75 104 LEU A N 1
ATOM 835 C CA . LEU A 1 104 ? -5.532 -13.459 1.987 1.00 94.75 104 LEU A CA 1
ATOM 836 C C . LEU A 1 104 ? -4.760 -13.691 3.281 1.00 94.75 104 LEU A C 1
ATOM 838 O O . LEU A 1 104 ? -3.921 -14.579 3.343 1.00 94.75 104 LEU A O 1
ATOM 842 N N . PHE A 1 105 ? -5.006 -12.863 4.297 1.00 94.25 105 PHE A N 1
ATOM 843 C CA . PHE A 1 105 ? -4.287 -12.886 5.570 1.00 94.25 105 PHE A CA 1
ATOM 844 C C . PHE A 1 105 ? -5.284 -12.767 6.712 1.00 94.25 105 PHE A C 1
ATOM 846 O O . PHE A 1 105 ? -6.052 -11.806 6.760 1.00 94.25 105 PHE A O 1
ATOM 853 N N . ASN A 1 106 ? -5.251 -13.711 7.648 1.00 90.44 106 ASN A N 1
ATOM 854 C CA . ASN A 1 106 ? -6.237 -13.817 8.726 1.00 90.44 106 ASN A CA 1
ATOM 855 C C . ASN A 1 106 ? -5.851 -13.065 10.014 1.00 90.44 106 ASN A C 1
ATOM 857 O O . ASN A 1 106 ? -6.508 -13.221 11.039 1.00 90.44 106 ASN A O 1
ATOM 861 N N . GLY A 1 107 ? -4.772 -12.278 9.986 1.00 87.94 107 GLY A N 1
ATOM 862 C CA . GLY A 1 107 ? -4.207 -11.614 11.166 1.00 87.94 107 GLY A CA 1
ATOM 863 C C . GLY A 1 107 ? -2.996 -12.320 11.755 1.00 87.94 107 GLY A C 1
ATOM 864 O O . GLY A 1 107 ? -2.214 -11.697 12.476 1.00 87.94 107 GLY A O 1
ATOM 865 N N . THR A 1 108 ? -2.801 -13.593 11.416 1.00 87.81 108 THR A N 1
ATOM 866 C CA . THR A 1 108 ? -1.673 -14.398 11.894 1.00 87.81 108 THR A CA 1
ATOM 867 C C . THR A 1 108 ? -0.865 -15.006 10.759 1.00 87.81 108 THR A C 1
ATOM 869 O O . THR A 1 108 ? 0.362 -14.929 10.788 1.00 87.81 108 THR A O 1
ATOM 872 N N . GLU A 1 109 ? -1.531 -15.532 9.735 1.00 91.31 109 GLU A N 1
ATOM 873 C CA . GLU A 1 109 ? -0.900 -16.204 8.604 1.00 91.31 109 GLU A CA 1
ATOM 874 C C . GLU A 1 109 ? -1.646 -15.946 7.293 1.00 91.31 109 GLU A C 1
ATOM 876 O O . GLU A 1 109 ? -2.780 -15.452 7.280 1.00 91.31 109 GLU A O 1
ATOM 881 N N . PHE A 1 110 ? -0.965 -16.243 6.186 1.00 92.44 110 PHE A N 1
ATOM 882 C CA . PHE A 1 110 ? -1.558 -16.203 4.857 1.00 92.44 110 PHE A CA 1
ATOM 883 C C . PHE A 1 110 ? -2.382 -17.464 4.604 1.00 92.44 110 PHE A C 1
ATOM 885 O O . PHE A 1 110 ? -1.920 -18.575 4.859 1.00 92.44 110 PHE A O 1
ATOM 892 N N . GLU A 1 111 ? -3.583 -17.286 4.065 1.00 91.25 111 GLU A N 1
ATOM 893 C CA . GLU A 1 111 ? -4.499 -18.372 3.745 1.00 91.25 111 GLU A CA 1
ATOM 894 C C . GLU A 1 111 ? -4.035 -19.109 2.476 1.00 91.25 111 GLU A C 1
ATOM 896 O O . GLU A 1 111 ? -3.967 -18.500 1.402 1.00 91.25 111 GLU A O 1
ATOM 901 N N . PRO A 1 112 ? -3.769 -20.431 2.531 1.00 83.38 112 PRO A N 1
ATOM 902 C CA . PRO A 1 112 ? -3.313 -21.197 1.365 1.00 83.38 112 PRO A CA 1
ATOM 903 C C . PRO A 1 112 ? -4.335 -21.256 0.223 1.00 83.38 112 PRO A C 1
ATOM 905 O O . PRO A 1 112 ? -3.986 -21.535 -0.921 1.00 83.38 112 PRO A O 1
ATOM 908 N N . THR A 1 113 ? -5.610 -21.021 0.535 1.00 79.62 113 THR A N 1
ATOM 909 C CA . THR A 1 113 ? -6.727 -21.057 -0.422 1.00 79.62 113 THR A CA 1
ATOM 910 C C . THR A 1 113 ? -6.886 -19.763 -1.218 1.00 79.62 113 THR A C 1
ATOM 912 O O . THR A 1 113 ? -7.714 -19.710 -2.123 1.00 79.62 113 THR A O 1
ATOM 915 N N . SER A 1 114 ? -6.074 -18.744 -0.926 1.00 79.62 114 SER A N 1
ATOM 916 C CA . SER A 1 114 ? -6.111 -17.436 -1.586 1.00 79.62 114 SER A CA 1
ATOM 917 C C . SER A 1 114 ? -5.762 -17.452 -3.078 1.00 79.62 114 SER A C 1
ATOM 919 O O . SER A 1 114 ? -6.043 -16.483 -3.773 1.00 79.62 114 SER A O 1
ATOM 921 N N . GLY A 1 115 ? -5.130 -18.519 -3.578 1.00 79.38 115 GLY A N 1
ATOM 922 C CA . GLY A 1 115 ? -4.682 -18.620 -4.972 1.00 79.38 115 GLY A CA 1
ATOM 923 C C . GLY A 1 115 ? -3.377 -17.874 -5.275 1.00 79.38 115 GLY A C 1
ATOM 924 O O . GLY A 1 115 ? -2.806 -18.068 -6.346 1.00 79.38 115 GLY A O 1
ATOM 925 N N . ILE A 1 116 ? -2.854 -17.087 -4.329 1.00 82.44 116 ILE A N 1
ATOM 926 C CA . ILE A 1 116 ? -1.566 -16.402 -4.466 1.00 82.44 116 ILE A CA 1
ATOM 927 C C . ILE A 1 116 ? -0.442 -17.321 -3.982 1.00 82.44 116 ILE A C 1
ATOM 929 O O . ILE A 1 116 ? -0.539 -17.983 -2.949 1.00 82.44 116 ILE A O 1
ATOM 933 N N . GLU A 1 117 ? 0.656 -17.359 -4.734 1.00 84.75 117 GLU A N 1
ATOM 934 C CA . GLU A 1 117 ? 1.808 -18.179 -4.376 1.00 84.75 117 GLU A CA 1
ATOM 935 C C . GLU A 1 117 ? 2.491 -17.634 -3.101 1.00 84.75 117 GLU A C 1
ATOM 937 O O . GLU A 1 117 ? 2.870 -16.459 -3.077 1.00 84.75 117 GLU A O 1
ATOM 942 N N . PRO A 1 118 ? 2.733 -18.460 -2.062 1.00 83.94 118 PRO A N 1
ATOM 943 C CA . PRO A 1 118 ? 3.297 -17.993 -0.789 1.00 83.94 118 PRO A CA 1
ATOM 944 C C . PRO A 1 118 ? 4.667 -17.309 -0.897 1.00 83.94 118 PRO A C 1
ATOM 946 O O . PRO A 1 118 ? 5.026 -16.502 -0.048 1.00 83.94 118 PRO A O 1
ATOM 949 N N . SER A 1 119 ? 5.448 -17.626 -1.933 1.00 84.75 119 SER A N 1
ATOM 950 C CA . SER A 1 119 ? 6.762 -17.024 -2.197 1.00 84.75 119 SER A CA 1
ATOM 951 C C . SER A 1 119 ? 6.672 -15.577 -2.708 1.00 84.75 119 SER A C 1
ATOM 953 O O . SER A 1 119 ? 7.635 -14.817 -2.583 1.00 84.75 119 SER A O 1
ATOM 955 N N . ARG A 1 120 ? 5.525 -15.193 -3.286 1.00 88.62 120 ARG A N 1
ATOM 956 C CA . ARG A 1 120 ? 5.295 -13.893 -3.931 1.00 88.62 120 ARG A CA 1
ATOM 957 C C . ARG A 1 120 ? 4.632 -12.876 -3.011 1.00 88.62 120 ARG A C 1
ATOM 959 O O . ARG A 1 120 ? 4.710 -11.686 -3.294 1.00 88.62 120 ARG A O 1
ATOM 966 N N . ILE A 1 121 ? 4.008 -13.315 -1.924 1.00 91.00 121 ILE A N 1
ATOM 967 C CA . ILE A 1 121 ? 3.249 -12.455 -1.016 1.00 91.00 121 ILE A CA 1
ATOM 968 C C . ILE A 1 121 ? 3.963 -12.301 0.326 1.00 91.00 121 ILE A C 1
ATOM 970 O O . ILE A 1 121 ? 4.416 -13.272 0.928 1.00 91.00 121 ILE A O 1
ATOM 974 N N . ILE A 1 122 ? 4.103 -11.063 0.795 1.00 90.94 122 ILE A N 1
ATOM 975 C CA . ILE A 1 122 ? 4.811 -10.745 2.037 1.00 90.94 122 ILE A CA 1
ATOM 976 C C . ILE A 1 122 ? 4.019 -9.702 2.815 1.00 90.94 122 ILE A C 1
ATOM 978 O O . ILE A 1 122 ? 3.592 -8.693 2.262 1.00 90.94 122 ILE A O 1
ATOM 982 N N . LEU A 1 123 ? 3.876 -9.917 4.124 1.00 92.56 123 LEU A N 1
ATOM 983 C CA . LEU A 1 123 ? 3.370 -8.900 5.038 1.00 92.56 123 LEU A CA 1
ATOM 984 C C . LEU A 1 123 ? 4.556 -8.157 5.658 1.00 92.56 123 LEU A C 1
ATOM 986 O O . LEU A 1 123 ? 5.265 -8.699 6.509 1.00 92.56 123 LEU A O 1
ATOM 990 N N . GLN A 1 124 ? 4.777 -6.916 5.239 1.00 90.62 124 GLN A N 1
ATOM 991 C CA . GLN A 1 124 ? 5.791 -6.053 5.829 1.00 90.62 124 GLN A CA 1
ATOM 992 C C . GLN A 1 124 ? 5.227 -5.381 7.081 1.00 90.62 124 GLN A C 1
ATOM 994 O O . GLN A 1 124 ? 4.293 -4.581 7.011 1.00 90.62 124 GLN A O 1
ATOM 999 N N . ARG A 1 125 ? 5.824 -5.700 8.234 1.00 90.69 125 ARG A N 1
ATOM 1000 C CA . ARG A 1 125 ? 5.444 -5.129 9.529 1.00 90.69 125 ARG A CA 1
ATOM 1001 C C . ARG A 1 125 ? 6.508 -4.168 10.042 1.00 90.69 125 ARG A C 1
ATOM 1003 O O . ARG A 1 125 ? 7.697 -4.478 9.990 1.00 90.69 125 ARG A O 1
ATOM 1010 N N . SER A 1 126 ? 6.075 -3.033 10.575 1.00 87.25 126 SER A N 1
ATOM 1011 C CA . SER A 1 126 ? 6.932 -2.095 11.304 1.00 87.25 126 SER A CA 1
ATOM 1012 C C . SER A 1 126 ? 6.168 -1.454 12.460 1.00 87.25 126 SER A C 1
ATOM 1014 O O . SER A 1 126 ? 4.938 -1.477 12.494 1.00 87.25 126 SER A O 1
ATOM 1016 N N . PHE A 1 127 ? 6.910 -0.922 13.428 1.00 86.56 127 PHE A N 1
ATOM 1017 C CA . PHE A 1 127 ? 6.374 -0.254 14.608 1.00 86.56 127 PHE A CA 1
ATOM 1018 C C . PHE A 1 127 ? 7.177 1.016 14.870 1.00 86.56 127 PHE A C 1
ATOM 1020 O O . PHE A 1 127 ? 8.407 0.959 14.934 1.00 86.56 127 PHE A O 1
ATOM 1027 N N . GLU A 1 128 ? 6.490 2.137 15.060 1.00 85.75 128 GLU A N 1
ATOM 1028 C CA . GLU A 1 128 ? 7.102 3.444 15.290 1.00 85.75 128 GLU A CA 1
ATOM 1029 C C . GLU A 1 128 ? 6.354 4.208 16.393 1.00 85.75 128 GLU A C 1
ATOM 1031 O O . GLU A 1 128 ? 5.126 4.210 16.457 1.00 85.75 128 GLU A O 1
ATOM 1036 N N . GLU A 1 129 ? 7.091 4.867 17.290 1.00 81.56 129 GLU A N 1
ATOM 1037 C CA . GLU A 1 129 ? 6.518 5.746 18.317 1.00 81.56 129 GLU A CA 1
ATOM 1038 C C . GLU A 1 129 ? 6.465 7.185 17.788 1.00 81.56 129 GLU A C 1
ATOM 1040 O O . GLU A 1 129 ? 7.478 7.715 17.324 1.00 81.56 129 GLU A O 1
ATOM 1045 N N . ILE A 1 130 ? 5.295 7.831 17.861 1.00 76.38 130 ILE A N 1
ATOM 1046 C CA . ILE A 1 130 ? 5.154 9.229 17.441 1.00 76.38 130 ILE A CA 1
ATOM 1047 C C . ILE A 1 130 ? 5.568 10.127 18.611 1.00 76.38 130 ILE A C 1
ATOM 1049 O O . ILE A 1 130 ? 4.854 10.229 19.607 1.00 76.38 130 ILE A O 1
ATOM 1053 N N . ASN A 1 131 ? 6.696 10.821 18.453 1.00 66.00 131 ASN A N 1
ATOM 1054 C CA . ASN A 1 131 ? 7.251 11.735 19.461 1.00 66.00 131 ASN A CA 1
ATOM 1055 C C . ASN A 1 131 ? 6.863 13.213 19.245 1.00 66.00 131 ASN A C 1
ATOM 1057 O O . ASN A 1 131 ? 7.364 14.087 19.946 1.00 66.00 131 ASN A O 1
ATOM 1061 N N . ASN A 1 132 ? 6.028 13.516 18.247 1.00 64.56 132 ASN A N 1
ATOM 1062 C CA . ASN A 1 132 ? 5.693 14.890 17.873 1.00 64.56 132 ASN A CA 1
ATOM 1063 C C . ASN A 1 132 ? 4.481 15.421 18.659 1.00 64.56 132 ASN A C 1
ATOM 1065 O O . ASN A 1 132 ? 3.340 15.088 18.340 1.00 64.56 132 ASN A O 1
ATOM 1069 N N . GLU A 1 133 ? 4.730 16.286 19.646 1.00 54.00 133 GLU A N 1
ATOM 1070 C CA . GLU A 1 133 ? 3.706 16.859 20.535 1.00 54.00 133 GLU A CA 1
ATOM 1071 C C . GLU A 1 133 ? 2.608 17.650 19.793 1.00 54.00 133 GLU A C 1
ATOM 1073 O O . GLU A 1 133 ? 1.457 17.656 20.238 1.00 54.00 133 GLU A O 1
ATOM 1078 N N . GLU A 1 134 ? 2.911 18.258 18.637 1.00 52.94 134 GLU A N 1
ATOM 1079 C CA . GLU A 1 134 ? 1.916 18.976 17.817 1.00 52.94 134 GLU A CA 1
ATOM 1080 C C . GLU A 1 134 ? 0.924 18.028 17.122 1.00 52.94 134 GLU A C 1
ATOM 1082 O O . GLU A 1 134 ? -0.234 18.382 16.889 1.00 52.94 134 GLU A O 1
ATOM 1087 N N . GLU A 1 135 ? 1.359 16.808 16.798 1.00 51.94 135 GLU A N 1
ATOM 1088 C CA . GLU A 1 135 ? 0.566 15.812 16.069 1.00 51.94 135 GLU A CA 1
ATOM 1089 C C . GLU A 1 135 ? -0.143 14.815 16.997 1.00 51.94 135 GLU A C 1
ATOM 1091 O O . GLU A 1 135 ? -1.123 14.169 16.603 1.00 51.94 135 GLU A O 1
ATOM 1096 N N . THR A 1 136 ? 0.333 14.703 18.237 1.00 53.09 136 THR A N 1
ATOM 1097 C CA . THR A 1 136 ? -0.240 13.836 19.269 1.00 53.09 136 THR A CA 1
ATOM 1098 C C . THR A 1 136 ? -1.036 14.586 20.336 1.00 53.09 136 THR A C 1
ATOM 1100 O O . THR A 1 136 ? -1.622 13.944 21.202 1.00 53.09 136 THR A O 1
ATOM 1103 N N . LYS A 1 137 ? -1.087 15.929 20.285 1.00 55.12 137 LYS A N 1
ATOM 1104 C CA . LYS A 1 137 ? -1.813 16.790 21.243 1.00 55.12 137 LYS A CA 1
ATOM 1105 C C . LYS A 1 137 ? -1.504 16.461 22.717 1.00 55.12 137 LYS A C 1
ATOM 1107 O O . LYS A 1 137 ? -2.372 16.576 23.579 1.00 55.12 137 LYS A O 1
ATOM 1112 N N . GLY A 1 138 ? -0.269 16.051 23.007 1.00 58.81 138 GLY A N 1
ATOM 1113 C CA . GLY A 1 138 ? 0.174 15.686 24.358 1.00 58.81 138 GLY A CA 1
ATOM 1114 C C . GLY A 1 138 ? -0.135 14.247 24.793 1.00 58.81 138 GLY A C 1
ATOM 1115 O O . GLY A 1 138 ? 0.166 13.889 25.931 1.00 58.81 138 GLY A O 1
ATOM 1116 N N . GLU A 1 139 ? -0.686 13.401 23.918 1.00 67.31 139 GLU A N 1
ATOM 1117 C CA . GLU A 1 139 ? -0.863 11.969 24.178 1.00 67.31 139 GLU A CA 1
ATOM 1118 C C . GLU A 1 139 ? 0.269 11.121 23.580 1.00 67.31 139 GLU A C 1
ATOM 1120 O O . GLU A 1 139 ? 0.963 11.514 22.643 1.00 67.31 139 GLU A O 1
ATOM 1125 N N . LYS A 1 140 ? 0.469 9.914 24.123 1.00 76.50 140 LYS A N 1
ATOM 1126 C CA . LYS A 1 140 ? 1.427 8.951 23.572 1.00 76.50 140 LYS A CA 1
ATOM 1127 C C . LYS A 1 140 ? 0.756 8.140 22.462 1.00 76.50 140 LYS A C 1
ATOM 1129 O O . LYS A 1 140 ? -0.168 7.376 22.756 1.00 76.50 140 LYS A O 1
ATOM 1134 N N . CYS A 1 141 ? 1.238 8.285 21.228 1.00 81.44 141 CYS A N 1
ATOM 1135 C CA . CYS A 1 141 ? 0.728 7.566 20.061 1.00 81.44 141 CYS A CA 1
ATOM 1136 C C . CYS A 1 141 ? 1.789 6.659 19.427 1.00 81.44 141 CYS A C 1
ATOM 1138 O O . CYS A 1 141 ? 2.987 6.935 19.477 1.00 81.44 141 CYS A O 1
ATOM 1140 N N . PHE A 1 142 ? 1.325 5.595 18.786 1.00 84.94 142 PHE A N 1
ATOM 1141 C CA . PHE A 1 142 ? 2.133 4.610 18.080 1.00 84.94 142 PHE A CA 1
ATOM 1142 C C . PHE A 1 142 ? 1.554 4.368 16.695 1.00 84.94 142 PHE A C 1
ATOM 1144 O O . PHE A 1 142 ? 0.342 4.471 16.498 1.00 84.94 142 PHE A O 1
ATOM 1151 N N . VAL A 1 143 ? 2.425 4.028 15.756 1.00 87.69 143 VAL A N 1
ATOM 1152 C CA . VAL A 1 143 ? 2.065 3.585 14.416 1.00 87.69 143 VAL A CA 1
ATOM 1153 C C . VAL A 1 143 ? 2.525 2.151 14.242 1.00 87.69 143 VAL A C 1
ATOM 1155 O O . VAL A 1 143 ? 3.693 1.836 14.460 1.00 87.69 143 VAL A O 1
ATOM 1158 N N . GLU A 1 144 ? 1.612 1.295 13.805 1.00 89.62 144 GLU A N 1
ATOM 1159 C CA . GLU A 1 144 ? 1.921 -0.062 13.369 1.00 89.62 144 GLU A CA 1
ATOM 1160 C C . GLU A 1 144 ? 1.605 -0.211 11.884 1.00 89.62 144 GLU A C 1
ATOM 1162 O O . GLU A 1 144 ? 0.491 0.088 11.452 1.00 89.62 144 GLU A O 1
ATOM 1167 N N . ALA A 1 145 ? 2.562 -0.687 11.092 1.00 90.69 145 ALA A N 1
ATOM 1168 C CA . ALA A 1 145 ? 2.345 -0.987 9.683 1.00 90.69 145 ALA A CA 1
ATOM 1169 C C . ALA A 1 145 ? 2.116 -2.487 9.459 1.00 90.69 145 ALA A C 1
ATOM 1171 O O . ALA A 1 145 ? 2.768 -3.333 10.072 1.00 90.69 145 ALA A O 1
ATOM 1172 N N . TYR A 1 146 ? 1.203 -2.788 8.542 1.00 94.00 146 TYR A N 1
ATOM 1173 C CA . TYR A 1 146 ? 0.780 -4.111 8.084 1.00 94.00 146 TYR A CA 1
ATOM 1174 C C . TYR A 1 146 ? 0.686 -4.116 6.551 1.00 94.00 146 TYR A C 1
ATOM 1176 O O . TYR A 1 146 ? -0.317 -4.540 5.975 1.00 94.00 146 TYR A O 1
ATOM 1184 N N . SER A 1 147 ? 1.707 -3.577 5.886 1.00 93.25 147 SER A N 1
ATOM 1185 C CA . SER A 1 147 ? 1.702 -3.365 4.439 1.00 93.25 147 SER A CA 1
ATOM 1186 C C . SER A 1 147 ? 1.834 -4.685 3.682 1.00 93.25 147 SER A C 1
ATOM 1188 O O . SER A 1 147 ? 2.677 -5.519 4.021 1.00 93.25 147 SER A O 1
ATOM 1190 N N . LEU A 1 148 ? 1.015 -4.873 2.649 1.00 94.56 148 LEU A N 1
ATOM 1191 C CA . LEU A 1 148 ? 1.042 -6.068 1.811 1.00 94.56 148 LEU A CA 1
ATOM 1192 C C . LEU A 1 148 ? 1.925 -5.832 0.588 1.00 94.56 148 LEU A C 1
ATOM 1194 O O . LEU A 1 148 ? 1.665 -4.921 -0.195 1.00 94.56 148 LEU A O 1
ATOM 1198 N N . LEU A 1 149 ? 2.943 -6.669 0.406 1.00 92.38 149 LEU A N 1
ATOM 1199 C CA . LEU A 1 149 ? 3.792 -6.668 -0.779 1.00 92.38 149 LEU A CA 1
ATOM 1200 C C . LEU A 1 149 ? 3.468 -7.886 -1.632 1.00 92.38 149 LEU A C 1
ATOM 1202 O O . LEU A 1 149 ? 3.486 -9.014 -1.136 1.00 92.38 149 LEU A O 1
ATOM 1206 N N . LEU A 1 150 ? 3.239 -7.653 -2.920 1.00 92.69 150 LEU A N 1
ATOM 1207 C CA . LEU A 1 150 ? 3.024 -8.700 -3.909 1.00 92.69 150 LEU A CA 1
ATOM 1208 C C . LEU A 1 150 ? 4.077 -8.582 -5.006 1.00 92.69 150 LEU A C 1
ATOM 1210 O O . LEU A 1 150 ? 4.110 -7.592 -5.732 1.00 92.69 150 LEU A O 1
ATOM 1214 N N . ARG A 1 151 ? 4.957 -9.577 -5.090 1.00 88.44 151 ARG A N 1
ATOM 1215 C CA . ARG A 1 151 ? 6.111 -9.621 -5.990 1.00 88.44 151 ARG A CA 1
ATOM 1216 C C . ARG A 1 151 ? 5.793 -10.369 -7.269 1.00 88.44 151 ARG A C 1
ATOM 1218 O O . ARG A 1 151 ? 5.006 -11.313 -7.254 1.00 88.44 151 ARG A O 1
ATOM 1225 N N . ASN A 1 152 ? 6.516 -10.016 -8.330 1.00 84.62 152 ASN A N 1
ATOM 1226 C CA . ASN A 1 152 ? 6.405 -10.664 -9.633 1.00 84.62 152 ASN A CA 1
ATOM 1227 C C . ASN A 1 152 ? 4.936 -10.731 -10.084 1.00 84.62 152 ASN A C 1
ATOM 1229 O O . ASN A 1 152 ? 4.375 -11.815 -10.251 1.00 84.62 152 ASN A O 1
ATOM 1233 N N . LEU A 1 153 ? 4.315 -9.551 -10.173 1.00 87.81 153 LEU A N 1
ATOM 1234 C CA . LEU A 1 153 ? 2.916 -9.384 -10.554 1.00 87.81 153 LEU A CA 1
ATOM 1235 C C . LEU A 1 153 ? 2.620 -10.078 -11.877 1.00 87.81 153 LEU A C 1
ATOM 1237 O O . LEU A 1 153 ? 3.409 -9.984 -12.803 1.00 87.81 153 LEU A O 1
ATOM 1241 N N . SER A 1 154 ? 1.453 -10.686 -11.979 1.00 89.38 154 SER A N 1
ATOM 1242 C CA . SER A 1 154 ? 0.877 -11.282 -13.176 1.00 89.38 154 SER A CA 1
ATOM 1243 C C . SER A 1 154 ? -0.468 -10.625 -13.480 1.00 89.38 154 SER A C 1
ATOM 1245 O O . SER A 1 154 ? -1.048 -9.951 -12.632 1.00 89.38 154 SER A O 1
ATOM 1247 N N . LEU A 1 155 ? -0.996 -10.828 -14.688 1.00 89.19 155 LEU A N 1
ATOM 1248 C CA . LEU A 1 155 ? -2.302 -10.272 -15.068 1.00 89.19 155 LEU A CA 1
ATOM 1249 C C . LEU A 1 155 ? -3.432 -10.713 -14.122 1.00 89.19 155 LEU A C 1
ATOM 1251 O O . LEU A 1 155 ? -4.359 -9.943 -13.882 1.00 89.19 155 LEU A O 1
ATOM 1255 N N . GLU A 1 156 ? -3.325 -11.926 -13.576 1.00 90.62 156 GLU A N 1
ATOM 1256 C CA . GLU A 1 156 ? -4.288 -12.522 -12.643 1.00 90.62 156 GLU A CA 1
ATOM 1257 C C . GLU A 1 156 ? -4.240 -11.889 -11.247 1.00 90.62 156 GLU A C 1
ATOM 1259 O O . GLU A 1 156 ? -5.192 -12.030 -10.493 1.00 90.62 156 GLU A O 1
ATOM 1264 N N . ASP A 1 157 ? -3.172 -11.159 -10.910 1.00 92.44 157 ASP A N 1
ATOM 1265 C CA . ASP A 1 157 ? -3.066 -10.461 -9.626 1.00 92.44 157 ASP A CA 1
ATOM 1266 C C . ASP A 1 157 ? -3.850 -9.129 -9.616 1.00 92.44 157 ASP A C 1
ATOM 1268 O O . ASP A 1 157 ? -3.929 -8.474 -8.572 1.00 92.44 157 ASP A O 1
ATOM 1272 N N . SER A 1 158 ? -4.421 -8.710 -10.753 1.00 93.25 158 SER A N 1
ATOM 1273 C CA . SER A 1 158 ? -5.302 -7.535 -10.838 1.00 93.25 158 SER A CA 1
ATOM 1274 C C . SER A 1 158 ? -6.575 -7.755 -10.028 1.00 93.25 158 SER A C 1
ATOM 1276 O O . SER A 1 158 ? -7.106 -8.858 -10.003 1.00 93.25 158 SER A O 1
ATOM 1278 N N . GLY A 1 159 ? -7.100 -6.700 -9.412 1.00 94.56 159 GLY A N 1
ATOM 1279 C CA . GLY A 1 159 ? -8.312 -6.802 -8.603 1.00 94.56 159 GLY A CA 1
ATOM 1280 C C . GLY A 1 159 ? -8.331 -5.826 -7.439 1.00 94.56 159 GLY A C 1
ATOM 1281 O O . GLY A 1 159 ? -7.516 -4.901 -7.346 1.00 94.56 159 GLY A O 1
ATOM 1282 N N . LYS A 1 160 ? -9.294 -6.025 -6.541 1.00 95.38 160 LYS A N 1
ATOM 1283 C CA . LYS A 1 160 ? -9.494 -5.181 -5.362 1.00 95.38 160 LYS A CA 1
ATOM 1284 C C . LYS A 1 160 ? -8.833 -5.797 -4.144 1.00 95.38 160 LYS A C 1
ATOM 1286 O O . LYS A 1 160 ? -9.219 -6.874 -3.698 1.00 95.38 160 LYS A O 1
ATOM 1291 N N . TYR A 1 161 ? -7.894 -5.066 -3.563 1.00 96.50 161 TYR A N 1
ATOM 1292 C CA . TYR A 1 161 ? -7.232 -5.424 -2.320 1.00 96.50 161 TYR A CA 1
ATOM 1293 C C . TYR A 1 161 ? -7.814 -4.615 -1.169 1.00 96.50 161 TYR A C 1
ATOM 1295 O O . TYR A 1 161 ? -7.915 -3.394 -1.256 1.00 96.50 161 TYR A O 1
ATOM 1303 N N . GLY A 1 162 ? -8.179 -5.291 -0.083 1.00 95.75 162 GLY A N 1
ATOM 1304 C CA . GLY A 1 162 ? -8.772 -4.662 1.095 1.00 95.75 162 GLY A CA 1
ATOM 1305 C C . GLY A 1 162 ? -7.956 -4.937 2.351 1.00 95.75 162 GLY A C 1
ATOM 1306 O O . GLY A 1 162 ? -7.779 -6.102 2.704 1.00 95.75 162 GLY A O 1
ATOM 1307 N N . CYS A 1 163 ? -7.509 -3.893 3.050 1.00 96.56 163 CYS A N 1
ATOM 1308 C CA . CYS A 1 163 ? -6.990 -4.006 4.416 1.00 96.56 163 CYS A CA 1
ATOM 1309 C C . CYS A 1 163 ? -8.116 -3.688 5.397 1.00 96.56 163 CYS A C 1
ATOM 1311 O O . CYS A 1 163 ? -8.607 -2.560 5.424 1.00 96.56 163 CYS A O 1
ATOM 1313 N N . GLN A 1 164 ? -8.531 -4.664 6.199 1.00 94.56 164 GLN A N 1
ATOM 1314 C CA . GLN A 1 164 ? -9.595 -4.507 7.186 1.00 94.56 164 GLN A CA 1
ATOM 1315 C C . GLN A 1 164 ? -9.037 -4.524 8.604 1.00 94.56 164 GLN A C 1
ATOM 1317 O O . GLN A 1 164 ? -8.291 -5.430 8.971 1.00 94.56 164 GLN A O 1
ATOM 1322 N N . LEU A 1 165 ? -9.464 -3.555 9.408 1.00 90.62 165 LEU A N 1
ATOM 1323 C CA . LEU A 1 165 ? -9.236 -3.491 10.843 1.00 90.62 165 LEU A CA 1
ATOM 1324 C C . LEU A 1 165 ? -10.526 -3.829 11.581 1.00 90.62 165 LEU A C 1
ATOM 1326 O O . LEU A 1 165 ? -11.542 -3.157 11.411 1.00 90.62 165 LEU A O 1
ATOM 1330 N N . TRP A 1 166 ? -10.436 -4.816 12.464 1.00 86.25 166 TRP A N 1
ATOM 1331 C CA . TRP A 1 166 ? -11.494 -5.194 13.386 1.00 86.25 166 TRP A CA 1
ATOM 1332 C C . TRP A 1 166 ? -11.051 -4.944 14.823 1.00 86.25 166 TRP A C 1
ATOM 1334 O O . TRP A 1 166 ? -9.976 -5.372 15.250 1.00 86.25 166 TRP A O 1
ATOM 1344 N N . THR A 1 167 ? -11.907 -4.270 15.582 1.00 80.31 167 THR A N 1
ATOM 1345 C CA . THR A 1 167 ? -11.712 -4.009 17.011 1.00 80.31 167 THR A CA 1
ATOM 1346 C C . THR A 1 167 ? -12.741 -4.787 17.830 1.00 80.31 167 THR A C 1
ATOM 1348 O O . THR A 1 167 ? -13.867 -5.016 17.386 1.00 80.31 167 THR A O 1
ATOM 1351 N N . GLN A 1 168 ? -12.386 -5.183 19.055 1.00 69.56 168 GLN A N 1
ATOM 1352 C CA . GLN A 1 168 ? -13.301 -5.910 19.952 1.00 69.56 168 GLN A CA 1
ATOM 1353 C C . GLN A 1 168 ? -14.590 -5.146 20.280 1.00 69.56 168 GLN A C 1
ATOM 1355 O O . GLN A 1 168 ? -15.611 -5.769 20.560 1.00 69.56 168 GLN A O 1
ATOM 1360 N N . ASN A 1 169 ? -14.565 -3.816 20.193 1.00 66.19 169 ASN A N 1
ATOM 1361 C CA . ASN A 1 169 ? -15.722 -2.959 20.450 1.00 66.19 169 ASN A CA 1
ATOM 1362 C C . ASN A 1 169 ? -16.697 -2.897 19.258 1.00 66.19 169 ASN A C 1
ATOM 1364 O O . ASN A 1 169 ? -17.633 -2.101 19.271 1.00 66.19 169 ASN A O 1
ATOM 1368 N N . GLY A 1 170 ? -16.475 -3.708 18.216 1.00 64.75 170 GLY A N 1
ATOM 1369 C CA . GLY A 1 170 ? -17.281 -3.721 16.994 1.00 64.75 170 GLY A CA 1
ATOM 1370 C C . GLY A 1 170 ? -16.934 -2.605 16.007 1.00 64.75 170 GLY A C 1
ATOM 1371 O O . GLY A 1 170 ? -17.604 -2.468 14.988 1.00 64.75 170 GLY A O 1
ATOM 1372 N N . GLY A 1 171 ? -15.892 -1.814 16.281 1.00 71.81 171 GLY A N 1
ATOM 1373 C CA . GLY A 1 171 ? -15.355 -0.851 15.326 1.00 71.81 171 GLY A CA 1
ATOM 1374 C C . GLY A 1 171 ? -14.687 -1.582 14.166 1.00 71.81 171 GLY A C 1
ATOM 1375 O O . GLY A 1 171 ? -13.807 -2.421 14.390 1.00 71.81 171 GLY A O 1
ATOM 1376 N N . GLN A 1 172 ? -15.113 -1.251 12.952 1.00 81.81 172 GLN A N 1
ATOM 1377 C CA . GLN A 1 172 ? -14.580 -1.780 11.706 1.00 81.81 172 GLN A CA 1
ATOM 1378 C C . GLN A 1 172 ? -14.128 -0.615 10.825 1.00 81.81 172 GLN A C 1
ATOM 1380 O O . GLN A 1 172 ? -14.882 0.333 10.610 1.00 81.81 172 GLN A O 1
ATOM 1385 N N . GLN A 1 173 ? -12.908 -0.699 10.305 1.00 87.44 173 GLN A N 1
ATOM 1386 C CA . GLN A 1 173 ? -12.377 0.239 9.317 1.00 87.44 173 GLN A CA 1
ATOM 1387 C C . GLN A 1 173 ? -11.767 -0.552 8.158 1.00 87.44 173 GLN A C 1
ATOM 1389 O O . GLN A 1 173 ? -11.297 -1.674 8.352 1.00 87.44 173 GLN A O 1
ATOM 1394 N N . GLN A 1 174 ? -11.788 0.010 6.951 1.00 91.88 174 GLN A N 1
ATOM 1395 C CA . GLN A 1 174 ? -11.261 -0.651 5.760 1.00 91.88 174 GLN A CA 1
ATOM 1396 C C . GLN A 1 174 ? -10.592 0.351 4.821 1.00 91.88 174 GLN A C 1
ATOM 1398 O O . GLN A 1 174 ? -11.076 1.469 4.646 1.00 91.88 174 GLN A O 1
ATOM 1403 N N . LEU A 1 175 ? -9.484 -0.077 4.221 1.00 92.12 175 LEU A N 1
ATOM 1404 C CA . LEU A 1 175 ? -8.811 0.597 3.118 1.00 92.12 175 LEU A CA 1
ATOM 1405 C C . LEU A 1 175 ? -8.904 -0.283 1.880 1.00 92.12 175 LEU A C 1
ATOM 1407 O O . LEU A 1 175 ? -8.545 -1.457 1.948 1.00 92.12 175 LEU A O 1
ATOM 1411 N N . ASP A 1 176 ? -9.337 0.306 0.771 1.00 93.00 176 ASP A N 1
ATOM 1412 C CA . ASP A 1 176 ? -9.476 -0.377 -0.510 1.00 93.00 176 ASP A CA 1
ATOM 1413 C C . ASP A 1 176 ? -8.469 0.161 -1.522 1.00 93.00 176 ASP A C 1
ATOM 1415 O O . ASP A 1 176 ? -8.288 1.374 -1.664 1.00 93.00 176 ASP A O 1
ATOM 1419 N N . PHE A 1 177 ? -7.850 -0.765 -2.245 1.00 92.00 177 PHE A N 1
ATOM 1420 C CA . PHE A 1 177 ? -6.914 -0.504 -3.325 1.00 92.00 177 PHE A CA 1
ATOM 1421 C C . PHE A 1 177 ? -7.358 -1.265 -4.570 1.00 92.00 177 PHE A C 1
ATOM 1423 O O . PHE A 1 177 ? -7.722 -2.435 -4.493 1.00 92.00 177 PHE A O 1
ATOM 1430 N N . GLU A 1 178 ? -7.299 -0.623 -5.725 1.00 91.62 178 GLU A N 1
ATOM 1431 C CA . GLU A 1 178 ? -7.544 -1.247 -7.021 1.00 91.62 178 GLU A CA 1
ATOM 1432 C C . GLU A 1 178 ? -6.212 -1.401 -7.754 1.00 91.62 178 GLU A C 1
ATOM 1434 O O . GLU A 1 178 ? -5.536 -0.407 -8.027 1.00 91.62 178 GLU A O 1
ATOM 1439 N N . LEU A 1 179 ? -5.811 -2.645 -8.027 1.00 92.12 179 LEU A N 1
ATOM 1440 C CA . LEU A 1 179 ? -4.606 -2.963 -8.788 1.00 92.12 179 LEU A CA 1
ATOM 1441 C C . LEU A 1 179 ? -4.984 -3.339 -10.222 1.00 92.12 179 LEU A C 1
ATOM 1443 O O . LEU A 1 179 ? -5.708 -4.307 -10.441 1.00 92.12 179 LEU A O 1
ATOM 1447 N N . ASP A 1 180 ? -4.429 -2.608 -11.181 1.00 87.50 180 ASP A N 1
ATOM 1448 C CA . ASP A 1 180 ? -4.489 -2.911 -12.609 1.00 87.50 180 ASP A CA 1
ATOM 1449 C C . ASP A 1 180 ? -3.100 -3.349 -13.090 1.00 87.50 180 ASP A C 1
ATOM 1451 O O . ASP A 1 180 ? -2.168 -2.535 -13.159 1.00 87.50 180 ASP A O 1
ATOM 1455 N N . VAL A 1 181 ? -2.936 -4.647 -13.375 1.00 88.38 181 VAL A N 1
ATOM 1456 C CA . VAL A 1 181 ? -1.677 -5.176 -13.904 1.00 88.38 181 VAL A CA 1
ATOM 1457 C C . VAL A 1 181 ? -1.674 -5.072 -15.423 1.00 88.38 181 VAL A C 1
ATOM 1459 O O . VAL A 1 181 ? -2.347 -5.803 -16.147 1.00 88.38 181 VAL A O 1
ATOM 1462 N N . LEU A 1 182 ? -0.839 -4.173 -15.926 1.00 81.56 182 LEU A N 1
ATOM 1463 C CA . LEU A 1 182 ? -0.651 -3.941 -17.345 1.00 81.56 182 LEU A CA 1
ATOM 1464 C C . LEU A 1 182 ? 0.231 -5.044 -17.942 1.00 81.56 182 LEU A C 1
ATOM 1466 O O . LEU A 1 182 ? 1.351 -5.290 -17.488 1.00 81.56 182 LEU A O 1
ATOM 1470 N N . GLY A 1 183 ? -0.253 -5.688 -19.003 1.00 70.62 183 GLY A N 1
ATOM 1471 C CA . GLY A 1 183 ? 0.523 -6.689 -19.735 1.00 70.62 183 GLY A CA 1
ATOM 1472 C C . GLY A 1 183 ? 1.716 -6.100 -20.492 1.00 70.62 183 GLY A C 1
ATOM 1473 O O . GLY A 1 183 ? 1.795 -4.895 -20.740 1.00 70.62 183 GLY A O 1
ATOM 1474 N N . ASP A 1 184 ? 2.604 -6.980 -20.960 1.00 62.75 184 ASP A N 1
ATOM 1475 C CA . ASP A 1 184 ? 3.881 -6.658 -21.626 1.00 62.75 184 ASP A CA 1
ATOM 1476 C C . ASP A 1 184 ? 3.762 -5.680 -22.814 1.00 62.75 184 ASP A C 1
ATOM 1478 O O . ASP A 1 184 ? 4.734 -5.045 -23.225 1.00 62.75 184 ASP A O 1
ATOM 1482 N N . SER A 1 185 ? 2.563 -5.528 -23.386 1.00 52.50 185 SER A N 1
ATOM 1483 C CA . SER A 1 185 ? 2.307 -4.585 -24.479 1.00 52.50 185 SER A CA 1
ATOM 1484 C C . SER A 1 185 ? 2.280 -3.116 -24.038 1.00 52.50 185 SER A C 1
ATOM 1486 O O . SER A 1 185 ? 2.591 -2.257 -24.862 1.00 52.50 185 SER A O 1
ATOM 1488 N N . ALA A 1 186 ? 1.983 -2.813 -22.768 1.00 48.69 186 ALA A N 1
ATOM 1489 C CA . ALA A 1 186 ? 2.035 -1.448 -22.231 1.00 48.69 186 ALA A CA 1
ATOM 1490 C C . ALA A 1 186 ? 3.481 -0.938 -22.058 1.00 48.69 186 ALA A C 1
ATOM 1492 O O . ALA A 1 186 ? 3.730 0.262 -22.161 1.00 48.69 186 ALA A O 1
ATOM 1493 N N . LEU A 1 187 ? 4.446 -1.853 -21.890 1.00 47.12 187 LEU A N 1
ATOM 1494 C CA . LEU A 1 187 ? 5.887 -1.580 -21.858 1.00 47.12 187 LEU A CA 1
ATOM 1495 C C . LEU A 1 187 ? 6.643 -2.184 -23.049 1.00 47.12 187 LEU A C 1
ATOM 1497 O O . LEU A 1 187 ? 7.820 -2.506 -22.926 1.00 47.12 187 LEU A O 1
ATOM 1501 N N . LYS A 1 188 ? 6.084 -2.193 -24.268 1.00 43.19 188 LYS A N 1
ATOM 1502 C CA . LYS A 1 188 ? 6.913 -2.325 -25.494 1.00 43.19 188 LYS A CA 1
ATOM 1503 C C . LYS A 1 188 ? 7.868 -1.131 -25.725 1.00 43.19 188 LYS A C 1
ATOM 1505 O O . LYS A 1 188 ? 8.299 -0.851 -26.842 1.00 43.19 188 LYS A O 1
ATOM 1510 N N . LEU A 1 189 ? 8.266 -0.436 -24.666 1.00 43.59 189 LEU A N 1
ATOM 1511 C CA . LEU A 1 189 ? 9.591 0.140 -24.566 1.00 43.59 189 LEU A CA 1
ATOM 1512 C C . LEU A 1 189 ? 10.556 -1.037 -24.459 1.00 43.59 189 LEU A C 1
ATOM 1514 O O . LEU A 1 189 ? 10.571 -1.719 -23.449 1.00 43.59 189 LEU A O 1
ATOM 1518 N N . ASN A 1 190 ? 11.337 -1.297 -25.509 1.00 39.59 190 ASN A N 1
ATOM 1519 C CA . ASN A 1 190 ? 12.451 -2.250 -25.490 1.00 39.59 190 ASN A CA 1
ATOM 1520 C C . ASN A 1 190 ? 13.407 -1.958 -24.311 1.00 39.59 190 ASN A C 1
ATOM 1522 O O . ASN A 1 190 ? 14.456 -1.343 -24.524 1.00 39.59 190 ASN A O 1
ATOM 1526 N N . PHE A 1 191 ? 13.073 -2.370 -23.089 1.00 44.50 191 PHE A N 1
ATOM 1527 C CA . PHE A 1 191 ? 14.030 -2.514 -22.014 1.00 44.50 191 PHE A CA 1
ATOM 1528 C C . PHE A 1 191 ? 14.908 -3.679 -22.448 1.00 44.50 191 PHE A C 1
ATOM 1530 O O . PHE A 1 191 ? 14.400 -4.787 -22.641 1.00 44.50 191 PHE A O 1
ATOM 1537 N N . PRO A 1 192 ? 16.198 -3.445 -22.739 1.00 45.62 192 PRO A N 1
ATOM 1538 C CA . PRO A 1 192 ? 17.067 -4.546 -23.091 1.00 45.62 192 PRO A CA 1
ATOM 1539 C C . PRO A 1 192 ? 17.038 -5.519 -21.914 1.00 45.62 192 PRO A C 1
ATOM 1541 O O . PRO A 1 192 ? 17.349 -5.127 -20.792 1.00 45.62 192 PRO A O 1
ATOM 1544 N N . ALA A 1 193 ? 16.685 -6.780 -22.173 1.00 46.50 193 ALA A N 1
ATOM 1545 C CA . ALA A 1 193 ? 16.643 -7.883 -21.204 1.00 46.50 193 ALA A CA 1
ATOM 1546 C C . ALA A 1 193 ? 18.025 -8.219 -20.586 1.00 46.50 193 ALA A C 1
ATOM 1548 O O . ALA A 1 193 ? 18.257 -9.311 -20.084 1.00 46.50 193 ALA A O 1
ATOM 1549 N N . ASN A 1 194 ? 18.972 -7.286 -20.669 1.00 47.72 194 ASN A N 1
ATOM 1550 C CA . ASN A 1 194 ? 20.379 -7.420 -20.350 1.00 47.72 194 ASN A CA 1
ATOM 1551 C C . ASN A 1 194 ? 20.891 -6.159 -19.622 1.00 47.72 194 ASN A C 1
ATOM 1553 O O . ASN A 1 194 ? 21.984 -5.663 -19.886 1.00 47.72 194 ASN A O 1
ATOM 1557 N N . LEU A 1 195 ? 20.066 -5.581 -18.743 1.00 57.91 195 LEU A N 1
ATOM 1558 C CA . LEU A 1 195 ? 20.490 -4.537 -17.806 1.00 57.91 195 LEU A CA 1
ATOM 1559 C C . LEU A 1 195 ? 21.197 -5.215 -16.625 1.00 57.91 195 LEU A C 1
ATOM 1561 O O . LEU A 1 195 ? 20.602 -5.478 -15.587 1.00 57.91 195 LEU A O 1
ATOM 1565 N N . THR A 1 196 ? 22.470 -5.564 -16.816 1.00 62.50 196 THR A N 1
ATOM 1566 C CA . THR A 1 196 ? 23.298 -6.256 -15.810 1.00 62.50 196 THR A CA 1
ATOM 1567 C C . THR A 1 196 ? 24.161 -5.313 -14.978 1.00 62.50 196 THR A C 1
ATOM 1569 O O . THR A 1 196 ? 25.065 -5.777 -14.287 1.00 62.50 196 THR A O 1
ATOM 1572 N N . TYR A 1 197 ? 23.956 -3.999 -15.078 1.00 73.56 197 TYR A N 1
ATOM 1573 C CA . TYR A 1 197 ? 24.753 -3.050 -14.312 1.00 73.56 197 TYR A CA 1
ATOM 1574 C C . TYR A 1 197 ? 24.315 -3.012 -12.844 1.00 73.56 197 TYR A C 1
ATOM 1576 O O . TYR A 1 197 ? 23.133 -3.139 -12.522 1.00 73.56 197 TYR A O 1
ATOM 1584 N N . ASP A 1 198 ? 25.296 -2.824 -11.967 1.00 86.31 198 ASP A N 1
ATOM 1585 C CA . ASP A 1 198 ? 25.113 -2.631 -10.535 1.00 86.31 198 ASP A CA 1
ATOM 1586 C C . ASP A 1 198 ? 25.839 -1.337 -10.150 1.00 86.31 198 ASP A C 1
ATOM 1588 O O . ASP A 1 198 ? 27.062 -1.235 -10.252 1.00 86.31 198 ASP A O 1
ATOM 1592 N N . HIS A 1 199 ? 25.065 -0.320 -9.778 1.00 89.75 199 HIS A N 1
ATOM 1593 C CA . HIS A 1 199 ? 25.551 0.993 -9.360 1.00 89.75 199 HIS A CA 1
ATOM 1594 C C . HIS A 1 199 ? 25.395 1.212 -7.851 1.00 89.75 199 HIS A C 1
ATOM 1596 O O . HIS A 1 199 ? 25.443 2.355 -7.398 1.00 89.75 199 HIS A O 1
ATOM 1602 N N . THR A 1 200 ? 25.200 0.143 -7.069 1.00 90.19 200 THR A N 1
ATOM 1603 C CA . THR A 1 200 ? 24.894 0.223 -5.632 1.00 90.19 200 THR A CA 1
ATOM 1604 C C . THR A 1 200 ? 25.921 1.059 -4.867 1.00 90.19 200 THR A C 1
ATOM 1606 O O . THR A 1 200 ? 25.538 1.951 -4.115 1.00 90.19 200 THR A O 1
ATOM 1609 N N . GLU A 1 201 ? 27.217 0.839 -5.103 1.00 92.62 201 GLU A N 1
ATOM 1610 C CA . GLU A 1 201 ? 28.297 1.570 -4.425 1.00 92.62 201 GLU A CA 1
ATOM 1611 C C . GLU A 1 201 ? 28.252 3.076 -4.724 1.00 92.62 201 GLU A C 1
ATOM 1613 O O . GLU A 1 201 ? 28.211 3.893 -3.804 1.00 92.62 201 GLU A O 1
ATOM 1618 N N . CYS A 1 202 ? 28.144 3.447 -6.004 1.00 91.69 202 CYS A N 1
ATOM 1619 C CA . CYS A 1 202 ? 28.035 4.847 -6.414 1.00 91.69 202 CYS A CA 1
ATOM 1620 C C . CYS A 1 202 ? 26.768 5.510 -5.857 1.00 91.69 202 CYS A C 1
ATOM 1622 O O . CYS A 1 202 ? 26.818 6.641 -5.380 1.00 91.69 202 CYS A O 1
ATOM 1624 N N . CYS A 1 203 ? 25.630 4.814 -5.873 1.00 92.75 203 CYS A N 1
ATOM 1625 C CA . CYS A 1 203 ? 24.386 5.343 -5.327 1.00 92.75 203 CYS A CA 1
ATOM 1626 C C . CYS A 1 203 ? 24.463 5.598 -3.820 1.00 92.75 203 CYS A C 1
ATOM 1628 O O . CYS A 1 203 ? 23.941 6.606 -3.347 1.00 92.75 203 CYS A O 1
ATOM 1630 N N . ILE A 1 204 ? 25.126 4.716 -3.066 1.00 94.06 204 ILE A N 1
ATOM 1631 C CA . ILE A 1 204 ? 25.372 4.924 -1.635 1.00 94.06 204 ILE A CA 1
ATOM 1632 C C . ILE A 1 204 ? 26.272 6.147 -1.432 1.00 94.06 204 ILE A C 1
ATOM 1634 O O . ILE A 1 204 ? 25.944 7.003 -0.613 1.00 94.06 204 ILE A O 1
ATOM 1638 N N . GLU A 1 205 ? 27.354 6.270 -2.204 1.00 95.25 205 GLU A N 1
ATOM 1639 C CA . GLU A 1 205 ? 28.293 7.397 -2.119 1.00 95.25 205 GLU A CA 1
ATOM 1640 C C . GLU A 1 205 ? 27.629 8.741 -2.455 1.00 95.25 205 GLU A C 1
ATOM 1642 O O . GLU A 1 205 ? 27.850 9.739 -1.771 1.00 95.25 205 GLU A O 1
ATOM 1647 N N . LYS A 1 206 ? 26.786 8.778 -3.495 1.00 91.94 206 LYS A N 1
ATOM 1648 C CA . LYS A 1 206 ? 26.050 9.984 -3.898 1.00 91.94 206 LYS A CA 1
ATOM 1649 C C . LYS A 1 206 ? 24.859 10.302 -2.998 1.00 91.94 206 LYS A C 1
ATOM 1651 O O . LYS A 1 206 ? 24.292 11.375 -3.140 1.00 91.94 206 LYS A O 1
ATOM 1656 N N . GLY A 1 207 ? 24.505 9.421 -2.064 1.00 93.38 207 GLY A N 1
ATOM 1657 C CA . GLY A 1 207 ? 23.428 9.668 -1.109 1.00 93.38 207 GLY A CA 1
ATOM 1658 C C . GLY A 1 207 ? 22.031 9.409 -1.671 1.00 93.38 207 GLY A C 1
ATOM 1659 O O . GLY A 1 207 ? 21.103 10.130 -1.326 1.00 93.38 207 GLY A O 1
ATOM 1660 N N . VAL A 1 208 ? 21.861 8.392 -2.522 1.00 91.06 208 VAL A N 1
ATOM 1661 C CA . VAL A 1 208 ? 20.528 7.892 -2.897 1.00 91.06 208 VAL A CA 1
ATOM 1662 C C . VAL A 1 208 ? 19.860 7.272 -1.667 1.00 91.06 208 VAL A C 1
ATOM 1664 O O . VAL A 1 208 ? 20.420 6.382 -1.001 1.00 91.06 208 VAL A O 1
ATOM 1667 N N . SER A 1 209 ? 18.650 7.740 -1.375 1.00 89.25 209 SER A N 1
ATOM 1668 C CA . SER A 1 209 ? 17.830 7.311 -0.245 1.00 89.25 209 SER A CA 1
ATOM 1669 C C . SER A 1 209 ? 17.587 5.800 -0.283 1.00 89.25 209 SER A C 1
ATOM 1671 O O . SER A 1 209 ? 17.366 5.259 -1.366 1.00 89.25 209 SER A O 1
ATOM 1673 N N . PRO A 1 210 ? 17.583 5.091 0.865 1.00 86.44 210 PRO A N 1
ATOM 1674 C CA . PRO A 1 210 ? 17.399 3.637 0.911 1.00 86.44 210 PRO A CA 1
ATOM 1675 C C . PRO A 1 210 ? 16.195 3.118 0.112 1.00 86.44 210 PRO A C 1
ATOM 1677 O O . PRO A 1 210 ? 16.337 2.130 -0.598 1.00 86.44 210 PRO A O 1
ATOM 1680 N N . LEU A 1 211 ? 15.060 3.824 0.155 1.00 82.25 211 LEU A N 1
ATOM 1681 C CA . LEU A 1 211 ? 13.835 3.477 -0.582 1.00 82.25 211 LEU A CA 1
ATOM 1682 C C . LEU A 1 211 ? 13.977 3.575 -2.115 1.00 82.25 211 LEU A C 1
ATOM 1684 O O . LEU A 1 211 ? 13.209 2.963 -2.847 1.00 82.25 211 LEU A O 1
ATOM 1688 N N . CYS A 1 212 ? 14.971 4.318 -2.603 1.00 86.06 212 CYS A N 1
ATOM 1689 C CA . CYS A 1 212 ? 15.207 4.587 -4.025 1.00 86.06 212 CYS A CA 1
ATOM 1690 C C . CYS A 1 212 ? 16.394 3.807 -4.600 1.00 86.06 212 CYS A C 1
ATOM 1692 O O . CYS A 1 212 ? 16.613 3.790 -5.812 1.00 86.06 212 CYS A O 1
ATOM 1694 N N . ARG A 1 213 ? 17.161 3.117 -3.747 1.00 88.00 213 ARG A N 1
ATOM 1695 C CA . ARG A 1 213 ? 18.305 2.289 -4.159 1.00 88.00 213 ARG A CA 1
ATOM 1696 C C . ARG A 1 213 ? 17.967 1.117 -5.080 1.00 88.00 213 ARG A C 1
ATOM 1698 O O . ARG A 1 213 ? 18.856 0.784 -5.865 1.00 88.00 213 ARG A O 1
ATOM 1705 N N . PRO A 1 214 ? 16.751 0.536 -5.095 1.00 85.06 214 PRO A N 1
ATOM 1706 C CA . PRO A 1 214 ? 16.420 -0.492 -6.081 1.00 85.06 214 PRO A CA 1
ATOM 1707 C C . PRO A 1 214 ? 16.651 -0.050 -7.541 1.00 85.06 214 PRO A C 1
ATOM 1709 O O . PRO A 1 214 ? 16.998 -0.872 -8.390 1.00 85.06 214 PRO A O 1
ATOM 1712 N N . MET A 1 215 ? 16.574 1.256 -7.844 1.00 83.06 215 MET A N 1
ATOM 1713 C CA . MET A 1 215 ? 16.911 1.805 -9.171 1.00 83.06 215 MET A CA 1
ATOM 1714 C C . MET A 1 215 ? 18.359 1.538 -9.594 1.00 83.06 215 MET A C 1
ATOM 1716 O O . MET A 1 215 ? 18.658 1.403 -10.782 1.00 83.06 215 MET A O 1
ATOM 1720 N N . CYS A 1 216 ? 19.270 1.468 -8.624 1.00 86.00 216 CYS A N 1
ATOM 1721 C CA . CYS A 1 216 ? 20.706 1.322 -8.835 1.00 86.00 216 CYS A CA 1
ATOM 1722 C C . CYS A 1 216 ? 21.098 -0.083 -9.292 1.00 86.00 216 CYS A C 1
ATOM 1724 O O . CYS A 1 216 ? 22.213 -0.278 -9.780 1.00 86.00 216 CYS A O 1
ATOM 1726 N N . ARG A 1 217 ? 20.177 -1.046 -9.179 1.00 84.44 217 ARG A N 1
ATOM 1727 C CA . ARG A 1 217 ? 20.376 -2.434 -9.584 1.00 84.44 217 ARG A CA 1
ATOM 1728 C C . ARG A 1 217 ? 19.119 -2.975 -10.284 1.00 84.44 217 ARG A C 1
ATOM 1730 O O . ARG A 1 217 ? 18.379 -3.770 -9.705 1.00 84.44 217 ARG A O 1
ATOM 1737 N N . PRO A 1 218 ? 18.891 -2.611 -11.562 1.00 70.19 218 PRO A N 1
ATOM 1738 C CA . PRO A 1 218 ? 17.657 -2.940 -12.281 1.00 70.19 218 PRO A CA 1
ATOM 1739 C C . PRO A 1 218 ? 17.352 -4.434 -12.364 1.00 70.19 218 PRO A C 1
ATOM 1741 O O . PRO A 1 218 ? 16.192 -4.817 -12.436 1.00 70.19 218 PRO A O 1
ATOM 1744 N N . ARG A 1 219 ? 18.382 -5.289 -12.332 1.00 67.38 219 ARG A N 1
ATOM 1745 C CA . ARG A 1 219 ? 18.214 -6.747 -12.351 1.00 67.38 219 ARG A CA 1
ATOM 1746 C C . ARG A 1 219 ? 17.357 -7.264 -11.190 1.00 67.38 219 ARG A C 1
ATOM 1748 O O . ARG A 1 219 ? 16.659 -8.254 -11.367 1.00 67.38 219 ARG A O 1
ATOM 1755 N N . ASN A 1 220 ? 17.404 -6.594 -10.042 1.00 66.06 220 ASN A N 1
ATOM 1756 C CA . ASN A 1 220 ? 16.716 -7.005 -8.821 1.00 66.06 220 ASN A CA 1
ATOM 1757 C C . ASN A 1 220 ? 15.632 -5.989 -8.420 1.00 66.06 220 ASN A C 1
ATOM 1759 O O . ASN A 1 220 ? 15.096 -6.067 -7.320 1.00 66.06 220 ASN A O 1
ATOM 1763 N N . ILE A 1 221 ? 15.273 -5.048 -9.305 1.00 68.56 221 ILE A N 1
ATOM 1764 C CA . ILE A 1 221 ? 14.293 -3.995 -8.988 1.00 68.56 221 ILE A CA 1
ATOM 1765 C C . ILE A 1 221 ? 12.904 -4.560 -8.666 1.00 68.56 221 ILE A C 1
ATOM 1767 O O . ILE A 1 221 ? 12.149 -3.936 -7.934 1.00 68.56 221 ILE A O 1
ATOM 1771 N N . GLY A 1 222 ? 12.576 -5.745 -9.193 1.00 57.94 222 GLY A N 1
ATOM 1772 C CA . GLY A 1 222 ? 11.344 -6.471 -8.877 1.00 57.94 222 GLY A CA 1
ATOM 1773 C C . GLY A 1 222 ? 11.413 -7.302 -7.590 1.00 57.94 222 GLY A C 1
ATOM 1774 O O . GLY A 1 222 ? 10.381 -7.768 -7.125 1.00 57.94 222 GLY A O 1
ATOM 1775 N N . GLU A 1 223 ? 12.595 -7.501 -6.998 1.00 64.69 223 GLU A N 1
ATOM 1776 C CA . GLU A 1 223 ? 12.763 -8.272 -5.753 1.00 64.69 223 GLU A CA 1
ATOM 1777 C C . GLU A 1 223 ? 12.584 -7.400 -4.500 1.00 64.69 223 GLU A C 1
ATOM 1779 O O . GLU A 1 223 ? 12.217 -7.898 -3.432 1.00 64.69 223 GLU A O 1
ATOM 1784 N N . GLU A 1 224 ? 12.820 -6.096 -4.631 1.00 65.56 224 GLU A N 1
ATOM 1785 C CA . GLU A 1 224 ? 12.717 -5.103 -3.564 1.00 65.56 224 GLU A CA 1
ATOM 1786 C C . GLU A 1 224 ? 11.529 -4.166 -3.816 1.00 65.56 224 GLU A C 1
ATOM 1788 O O . GLU A 1 224 ? 11.112 -3.950 -4.953 1.00 65.56 224 GLU A O 1
ATOM 1793 N N . PHE A 1 225 ? 10.948 -3.610 -2.750 1.00 63.62 225 PHE A N 1
ATOM 1794 C CA . PHE A 1 225 ? 9.903 -2.603 -2.908 1.00 63.62 225 PHE A CA 1
ATOM 1795 C C . PHE A 1 225 ? 10.516 -1.311 -3.453 1.00 63.62 225 PHE A C 1
ATOM 1797 O O . PHE A 1 225 ? 11.340 -0.688 -2.785 1.00 63.62 225 PHE A O 1
ATOM 1804 N N . PHE A 1 226 ? 10.093 -0.913 -4.651 1.00 70.50 226 PHE A N 1
ATOM 1805 C CA . PHE A 1 226 ? 10.493 0.334 -5.283 1.00 70.50 226 PHE A CA 1
ATOM 1806 C C . PHE A 1 226 ? 9.262 1.141 -5.681 1.00 70.50 226 PHE A C 1
ATOM 1808 O O . PHE A 1 226 ? 8.530 0.760 -6.594 1.00 70.50 226 PHE A O 1
ATOM 1815 N N . ASP A 1 227 ? 9.061 2.272 -5.010 1.00 67.38 227 ASP A N 1
ATOM 1816 C CA . ASP A 1 227 ? 8.081 3.271 -5.416 1.00 67.38 227 ASP A CA 1
ATOM 1817 C C . ASP A 1 227 ? 8.803 4.494 -6.002 1.00 67.38 227 ASP A C 1
ATOM 1819 O O . ASP A 1 227 ? 9.352 5.304 -5.248 1.00 67.38 227 ASP A O 1
ATOM 1823 N N . PRO A 1 228 ? 8.796 4.670 -7.337 1.00 66.75 228 PRO A N 1
ATOM 1824 C CA . PRO A 1 228 ? 9.416 5.830 -7.964 1.00 66.75 228 PRO A CA 1
ATOM 1825 C C . PRO A 1 228 ? 8.777 7.155 -7.514 1.00 66.75 228 PRO A C 1
ATOM 1827 O O . PRO A 1 228 ? 9.433 8.196 -7.552 1.00 66.75 228 PRO A O 1
ATOM 1830 N N . THR A 1 229 ? 7.521 7.156 -7.063 1.00 66.31 229 THR A N 1
ATOM 1831 C CA . THR A 1 229 ? 6.843 8.388 -6.631 1.00 66.31 229 THR A CA 1
ATOM 1832 C C . THR A 1 229 ? 7.285 8.864 -5.247 1.00 66.31 229 THR A C 1
ATOM 1834 O O . THR A 1 229 ? 7.198 10.057 -4.960 1.00 66.31 229 THR A O 1
ATOM 1837 N N . SER A 1 230 ? 7.845 7.968 -4.431 1.00 73.69 230 SER A N 1
ATOM 1838 C CA . SER A 1 230 ? 8.414 8.284 -3.115 1.00 73.69 230 SER A CA 1
ATOM 1839 C C . SER A 1 230 ? 9.828 8.883 -3.182 1.00 73.69 230 SER A C 1
ATOM 1841 O O . SER A 1 230 ? 10.341 9.375 -2.176 1.00 73.69 230 SER A O 1
ATOM 1843 N N . CYS A 1 231 ? 10.473 8.852 -4.351 1.00 80.25 231 CYS A N 1
ATOM 1844 C CA . CYS A 1 231 ? 11.840 9.333 -4.533 1.00 80.25 231 CYS A CA 1
ATOM 1845 C C . CYS A 1 231 ? 11.906 10.839 -4.773 1.00 80.25 231 CYS A C 1
ATOM 1847 O O . CYS A 1 231 ? 11.149 11.401 -5.567 1.00 80.25 231 CYS A O 1
ATOM 1849 N N . GLN A 1 232 ? 12.859 11.500 -4.118 1.00 82.38 232 GLN A N 1
ATOM 1850 C CA . GLN A 1 232 ? 13.081 12.927 -4.304 1.00 82.38 232 GLN A CA 1
ATOM 1851 C C . GLN A 1 232 ? 13.834 13.186 -5.608 1.00 82.38 232 GLN A C 1
ATOM 1853 O O . GLN A 1 232 ? 14.565 12.339 -6.120 1.00 82.38 232 GLN A O 1
ATOM 1858 N N . LEU A 1 233 ? 13.720 14.408 -6.127 1.00 79.62 233 LEU A N 1
ATOM 1859 C CA . LEU A 1 233 ? 14.434 14.829 -7.336 1.00 79.62 233 LEU A CA 1
ATOM 1860 C C . LEU A 1 233 ? 15.954 14.584 -7.241 1.00 79.62 233 LEU A C 1
ATOM 1862 O O . LEU A 1 233 ? 16.598 14.268 -8.241 1.00 79.62 233 LEU A O 1
ATOM 1866 N N . ASP A 1 234 ? 16.527 14.719 -6.045 1.00 83.44 234 ASP A N 1
ATOM 1867 C CA . ASP A 1 234 ? 17.953 14.495 -5.820 1.00 83.44 234 ASP A CA 1
ATOM 1868 C C . ASP A 1 234 ? 18.331 13.006 -5.872 1.00 83.44 234 ASP A C 1
ATOM 1870 O O . ASP A 1 234 ? 19.394 12.687 -6.402 1.00 83.44 234 ASP A O 1
ATOM 1874 N N . ASP A 1 235 ? 17.446 12.083 -5.473 1.00 87.56 235 ASP A N 1
ATOM 1875 C CA . ASP A 1 235 ? 17.666 10.639 -5.654 1.00 87.56 235 ASP A CA 1
ATOM 1876 C C . ASP A 1 235 ? 17.836 10.298 -7.142 1.00 87.56 235 ASP A C 1
ATOM 1878 O O . ASP A 1 235 ? 18.774 9.597 -7.531 1.00 87.56 235 ASP A O 1
ATOM 1882 N N . TYR A 1 236 ? 16.986 10.878 -7.994 1.00 82.25 236 TYR A N 1
ATOM 1883 C CA . TYR A 1 236 ? 17.065 10.726 -9.446 1.00 82.25 236 TYR A CA 1
ATOM 1884 C C . TYR A 1 236 ? 18.336 11.341 -10.037 1.00 82.25 236 TYR A C 1
ATOM 1886 O O . TYR A 1 236 ? 18.985 10.719 -10.882 1.00 82.25 236 TYR A O 1
ATOM 1894 N N . LYS A 1 237 ? 18.737 12.534 -9.580 1.00 80.62 237 LYS A N 1
ATOM 1895 C CA . LYS A 1 237 ? 20.000 13.173 -9.996 1.00 80.62 237 LYS A CA 1
ATOM 1896 C C . LYS A 1 237 ? 21.210 12.318 -9.647 1.00 80.62 237 LYS A C 1
ATOM 1898 O O . LYS A 1 237 ? 22.093 12.125 -10.483 1.00 80.62 237 LYS A O 1
ATOM 1903 N N . HIS A 1 238 ? 21.262 11.829 -8.412 1.00 88.62 238 HIS A N 1
ATOM 1904 C CA . HIS A 1 238 ? 22.355 11.007 -7.911 1.00 88.62 238 HIS A CA 1
ATOM 1905 C C . HIS A 1 238 ? 22.426 9.673 -8.655 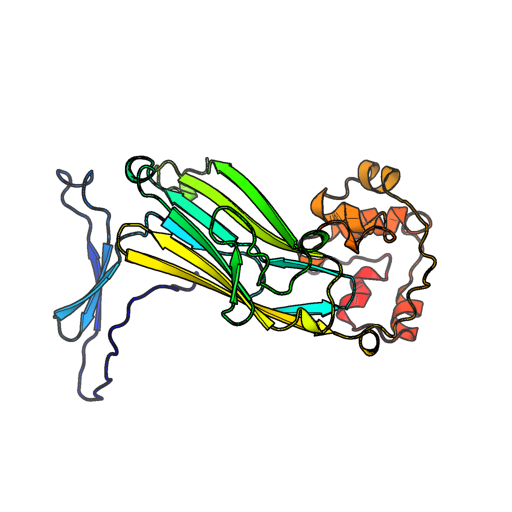1.00 88.62 238 HIS A C 1
ATOM 1907 O O . HIS A 1 238 ? 23.503 9.298 -9.122 1.00 88.62 238 HIS A O 1
ATOM 1913 N N . PHE A 1 239 ? 21.283 9.021 -8.881 1.00 86.31 239 PHE A N 1
ATOM 1914 C CA . PHE A 1 239 ? 21.212 7.825 -9.715 1.00 86.31 239 PHE A CA 1
ATOM 1915 C C . PHE A 1 239 ? 21.693 8.089 -11.150 1.00 86.31 239 PHE A C 1
ATOM 1917 O O . PHE A 1 239 ? 22.550 7.356 -11.642 1.00 86.31 239 PHE A O 1
ATOM 1924 N N . LEU A 1 240 ? 21.223 9.152 -11.818 1.00 81.25 240 LEU A N 1
ATOM 1925 C CA . LEU A 1 240 ? 21.684 9.488 -13.172 1.00 81.25 240 LEU A CA 1
ATOM 1926 C C . LEU A 1 240 ? 23.177 9.824 -13.217 1.00 81.25 240 LEU A C 1
ATOM 1928 O O . LEU A 1 240 ? 23.822 9.570 -14.235 1.00 81.25 240 LEU A O 1
ATOM 1932 N N . ASN A 1 241 ? 23.759 10.363 -12.143 1.00 84.06 241 ASN A N 1
ATOM 1933 C CA . ASN A 1 241 ? 25.206 10.555 -12.065 1.00 84.06 241 ASN A CA 1
ATOM 1934 C C . ASN A 1 241 ? 25.947 9.217 -12.208 1.00 84.06 241 ASN A C 1
ATOM 1936 O O . ASN A 1 241 ? 26.894 9.129 -12.986 1.00 84.06 241 ASN A O 1
ATOM 1940 N N . CYS A 1 242 ? 25.450 8.186 -11.523 1.00 86.69 242 CYS A N 1
ATOM 1941 C CA . CYS A 1 242 ? 26.016 6.840 -11.503 1.00 86.69 242 CYS A CA 1
ATOM 1942 C C . CYS A 1 242 ? 25.717 6.025 -12.767 1.00 86.69 242 CYS A C 1
ATOM 1944 O O . CYS A 1 242 ? 26.600 5.354 -13.295 1.00 86.69 242 CYS A O 1
ATOM 1946 N N . ALA A 1 243 ? 24.485 6.100 -13.274 1.00 80.44 243 ALA A N 1
ATOM 1947 C CA . ALA A 1 243 ? 24.026 5.340 -14.438 1.00 80.44 243 ALA A CA 1
ATOM 1948 C C . ALA A 1 243 ? 24.538 5.899 -15.778 1.00 80.44 243 ALA A C 1
ATOM 1950 O O . ALA A 1 243 ? 24.276 5.348 -16.850 1.00 80.44 243 ALA A O 1
ATOM 1951 N N . THR A 1 244 ? 25.244 7.028 -15.749 1.00 76.19 244 THR A N 1
ATOM 1952 C CA . THR A 1 244 ? 25.752 7.711 -16.940 1.00 76.19 244 THR A CA 1
ATOM 1953 C C . THR A 1 244 ? 27.211 8.121 -16.732 1.00 76.19 244 THR A C 1
ATOM 1955 O O . THR A 1 244 ? 27.793 7.876 -15.683 1.00 76.19 244 THR A O 1
ATOM 1958 N N . ASN A 1 245 ? 27.835 8.768 -17.722 1.00 70.94 245 ASN A N 1
ATOM 1959 C CA . ASN A 1 245 ? 29.200 9.293 -17.593 1.00 70.94 245 ASN A CA 1
ATOM 1960 C C . ASN A 1 245 ? 29.234 10.538 -16.675 1.00 70.94 245 ASN A C 1
ATOM 1962 O O . ASN A 1 245 ? 29.502 11.651 -17.139 1.00 70.94 245 ASN A O 1
ATOM 1966 N N . GLY A 1 246 ? 28.907 10.368 -15.389 1.00 69.12 246 GLY A N 1
ATOM 1967 C CA . GLY A 1 246 ? 28.889 11.418 -14.370 1.00 69.12 246 GLY A CA 1
ATOM 1968 C C . GLY A 1 246 ? 27.754 12.431 -14.529 1.00 69.12 246 GLY A C 1
ATOM 1969 O O . GLY A 1 246 ? 27.958 13.616 -14.272 1.00 69.12 246 GLY A O 1
ATOM 1970 N N . GLY A 1 247 ? 26.593 12.012 -15.040 1.00 68.31 247 GLY A N 1
ATOM 1971 C CA . GLY A 1 247 ? 25.425 12.879 -15.252 1.00 68.31 247 GLY A CA 1
ATOM 1972 C C . GLY A 1 247 ? 25.535 13.803 -16.469 1.00 68.31 247 GLY A C 1
ATOM 1973 O O . GLY A 1 247 ? 24.676 14.648 -16.685 1.00 68.31 247 GLY A O 1
ATOM 1974 N N . LYS A 1 248 ? 26.592 13.682 -17.282 1.00 67.31 248 LYS A N 1
ATOM 1975 C CA . LYS A 1 248 ? 26.884 14.631 -18.375 1.00 67.31 248 LYS A CA 1
ATOM 1976 C C . LYS A 1 248 ? 26.139 14.343 -19.677 1.00 67.31 248 LYS A C 1
ATOM 1978 O O . LYS A 1 248 ? 26.191 15.158 -20.595 1.00 67.31 248 LYS A O 1
ATOM 1983 N N . ARG A 1 249 ? 25.490 13.184 -19.790 1.00 70.38 249 ARG A N 1
ATOM 1984 C CA . ARG A 1 249 ? 24.847 12.739 -21.029 1.00 70.38 249 ARG A CA 1
ATOM 1985 C C . ARG A 1 249 ? 23.354 13.034 -20.977 1.00 70.38 249 ARG A C 1
ATOM 1987 O O . ARG A 1 249 ? 22.659 12.514 -20.115 1.00 70.38 249 ARG A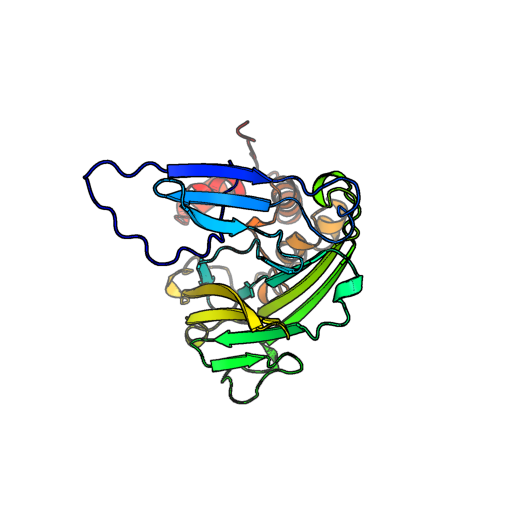 O 1
ATOM 1994 N N . ASP A 1 250 ? 22.890 13.850 -21.915 1.00 75.88 250 ASP A N 1
ATOM 1995 C CA . ASP A 1 250 ? 21.473 14.147 -22.097 1.00 75.88 250 ASP A CA 1
ATOM 1996 C C . ASP A 1 250 ? 20.819 13.067 -22.977 1.00 75.88 250 ASP A C 1
ATOM 1998 O O . ASP A 1 250 ? 21.183 12.891 -24.145 1.00 75.88 250 ASP A O 1
ATOM 2002 N N . TYR A 1 251 ? 19.872 12.319 -22.408 1.00 79.44 251 TYR A N 1
ATOM 2003 C CA . TYR A 1 251 ? 19.104 11.292 -23.111 1.00 79.44 251 TYR A CA 1
ATOM 2004 C C . TYR A 1 251 ? 17.722 11.784 -23.546 1.00 79.44 251 TYR A C 1
ATOM 2006 O O . TYR A 1 251 ? 16.977 11.010 -24.152 1.00 79.44 251 TYR A O 1
ATOM 2014 N N . LEU A 1 252 ? 17.389 13.062 -23.343 1.00 83.25 252 LEU A N 1
ATOM 2015 C CA . LEU A 1 252 ? 16.137 13.658 -23.802 1.00 83.25 252 LEU A CA 1
ATOM 2016 C C . LEU A 1 252 ? 15.853 13.389 -25.296 1.00 83.25 252 LEU A C 1
ATOM 2018 O O . LEU A 1 252 ? 14.725 12.994 -25.615 1.00 83.25 252 LEU A O 1
ATOM 2022 N N . PRO A 1 253 ? 16.832 13.482 -26.228 1.00 84.62 253 PRO A N 1
ATOM 2023 C CA . PRO A 1 253 ? 16.599 13.125 -27.630 1.00 84.62 253 PRO A CA 1
ATOM 2024 C C . PRO A 1 253 ? 16.224 11.647 -27.823 1.00 84.62 253 PRO A C 1
ATOM 2026 O O . PRO A 1 253 ? 15.387 11.317 -28.665 1.00 84.62 253 PRO A O 1
ATOM 2029 N N . CYS A 1 254 ? 16.816 10.750 -27.028 1.00 80.94 254 CYS A N 1
ATOM 2030 C CA . CYS A 1 254 ? 16.509 9.321 -27.053 1.00 80.94 254 CYS A CA 1
ATOM 2031 C C . CYS A 1 254 ? 15.094 9.055 -26.518 1.00 80.94 254 CYS A C 1
ATOM 2033 O O . CYS A 1 254 ? 14.316 8.361 -27.170 1.00 80.94 254 CYS A O 1
ATOM 2035 N N . CYS A 1 255 ? 14.732 9.664 -25.387 1.00 81.31 255 CYS A N 1
ATOM 2036 C CA . CYS A 1 255 ? 13.414 9.526 -24.769 1.00 81.31 255 CYS A CA 1
ATOM 2037 C C . CYS A 1 255 ? 12.281 10.023 -25.669 1.00 81.31 255 CYS A C 1
ATOM 2039 O O . CYS A 1 255 ? 11.269 9.338 -25.819 1.00 81.31 255 CYS A O 1
ATOM 2041 N N . ARG A 1 256 ? 12.483 11.159 -26.351 1.00 85.31 256 ARG A N 1
ATOM 2042 C CA . ARG A 1 256 ? 11.542 11.649 -27.370 1.00 85.31 256 ARG A CA 1
ATOM 2043 C C . ARG A 1 256 ? 11.394 10.662 -28.522 1.00 85.31 256 ARG A C 1
ATOM 2045 O O . ARG A 1 256 ? 10.277 10.344 -28.913 1.00 85.31 256 ARG A O 1
ATOM 2052 N N . LYS A 1 257 ? 12.508 10.127 -29.036 1.00 86.81 257 LYS A N 1
ATOM 2053 C CA . LYS A 1 257 ? 12.493 9.111 -30.104 1.00 86.81 257 LYS A CA 1
ATOM 2054 C C . LYS A 1 257 ? 11.784 7.821 -29.674 1.00 86.81 257 LYS A C 1
ATOM 2056 O O . LYS A 1 257 ? 11.221 7.129 -30.516 1.00 86.81 257 LYS A O 1
ATOM 2061 N N . LYS A 1 258 ? 11.819 7.495 -28.381 1.00 77.31 258 LYS A N 1
ATOM 2062 C CA . LYS A 1 258 ? 11.118 6.355 -27.774 1.00 77.31 258 LYS A CA 1
ATOM 2063 C C . LYS A 1 258 ? 9.665 6.650 -27.395 1.00 77.31 258 LYS A C 1
ATOM 2065 O O . LYS A 1 258 ? 9.017 5.758 -26.866 1.00 77.31 258 LYS A O 1
ATOM 2070 N N . ALA A 1 259 ? 9.164 7.850 -27.694 1.00 80.00 259 ALA A N 1
ATOM 2071 C CA . ALA A 1 259 ? 7.796 8.275 -27.410 1.00 80.00 259 ALA A CA 1
ATOM 2072 C C . ALA A 1 259 ? 7.396 8.117 -25.930 1.00 80.00 259 ALA A C 1
ATOM 2074 O O . ALA A 1 259 ? 6.252 7.788 -25.626 1.00 80.00 259 ALA A O 1
ATOM 2075 N N . LEU A 1 260 ? 8.336 8.362 -25.007 1.00 75.81 260 LEU A N 1
ATOM 2076 C CA . LEU A 1 260 ? 7.994 8.448 -23.588 1.00 75.81 260 LEU A CA 1
ATOM 2077 C C . LEU A 1 260 ? 7.055 9.643 -23.338 1.00 75.81 260 LEU A C 1
ATOM 2079 O O . LEU A 1 260 ? 7.206 10.674 -24.004 1.00 75.81 260 LEU A O 1
ATOM 2083 N N . PRO A 1 261 ? 6.112 9.540 -22.385 1.00 71.75 261 PRO A N 1
ATOM 2084 C CA . PRO A 1 261 ? 5.272 10.663 -21.989 1.00 71.75 261 PRO A CA 1
ATOM 2085 C C . PRO A 1 261 ? 6.091 11.901 -21.581 1.00 71.75 261 PRO A C 1
ATOM 2087 O O . PRO A 1 261 ? 7.165 11.748 -20.995 1.00 71.75 261 PRO A O 1
ATOM 2090 N N . PRO A 1 262 ? 5.592 13.133 -21.815 1.00 73.00 262 PRO A N 1
ATOM 2091 C CA . PRO A 1 262 ? 6.346 14.353 -21.526 1.00 73.00 262 PRO A CA 1
ATOM 2092 C C . PRO A 1 262 ? 6.812 14.496 -20.076 1.00 73.00 262 PRO A C 1
ATOM 2094 O O . PRO A 1 262 ? 7.901 15.006 -19.848 1.00 73.00 262 PRO A O 1
ATOM 2097 N N . PHE A 1 263 ? 6.040 14.003 -19.103 1.00 70.88 263 PHE A N 1
ATOM 2098 C CA . PHE A 1 263 ? 6.438 14.040 -17.692 1.00 70.88 263 PHE A CA 1
ATOM 2099 C C . PHE A 1 263 ? 7.679 13.174 -17.398 1.00 70.88 263 PHE A C 1
ATOM 2101 O O . PHE A 1 263 ? 8.387 13.419 -16.430 1.00 70.88 263 PHE A O 1
ATOM 2108 N N . CYS A 1 264 ? 7.986 12.178 -18.238 1.00 73.19 264 CYS A N 1
ATOM 2109 C CA . CYS A 1 264 ? 9.189 11.360 -18.095 1.00 73.19 264 CYS A CA 1
ATOM 2110 C C . CYS A 1 264 ? 10.462 12.096 -18.546 1.00 73.19 264 CYS A C 1
ATOM 2112 O O . CYS A 1 264 ? 11.568 11.642 -18.262 1.00 73.19 264 CYS A O 1
ATOM 2114 N N . PHE A 1 265 ? 10.337 13.205 -19.283 1.00 79.50 265 PHE A N 1
ATOM 2115 C CA . PHE A 1 265 ? 11.477 13.910 -19.872 1.00 79.50 265 PHE A CA 1
ATOM 2116 C C . PHE A 1 265 ? 12.390 14.554 -18.831 1.00 79.50 265 PHE A C 1
ATOM 2118 O O . PHE A 1 265 ? 13.602 14.603 -19.053 1.00 79.50 265 PHE A O 1
ATOM 2125 N N . ASP A 1 266 ? 11.836 14.943 -17.685 1.00 72.81 266 ASP A N 1
ATOM 2126 C CA . ASP A 1 266 ? 12.597 15.488 -16.557 1.00 72.81 266 ASP A CA 1
ATOM 2127 C C . ASP A 1 266 ? 13.585 14.460 -15.982 1.00 72.81 266 ASP A C 1
ATOM 2129 O O . ASP A 1 266 ? 14.624 14.827 -15.441 1.00 72.81 266 ASP A O 1
ATOM 2133 N N . PHE A 1 267 ? 13.319 13.166 -16.189 1.00 72.38 267 PHE A N 1
ATOM 2134 C CA . PHE A 1 267 ? 14.176 12.052 -15.772 1.00 72.38 267 PHE A CA 1
ATOM 2135 C C . PHE A 1 267 ? 15.130 11.569 -16.877 1.00 72.38 267 PHE A C 1
ATOM 2137 O O . PHE A 1 267 ? 15.948 10.679 -16.653 1.00 72.38 267 PHE A O 1
ATOM 2144 N N . CYS A 1 268 ? 15.028 12.131 -18.083 1.00 73.38 268 CYS A N 1
ATOM 2145 C CA . CYS A 1 268 ? 15.837 11.749 -19.242 1.00 73.38 268 CYS A CA 1
ATOM 2146 C C . CYS A 1 268 ? 17.038 12.668 -19.481 1.00 73.38 268 CYS A C 1
ATOM 2148 O O . CYS A 1 268 ? 17.964 12.302 -20.208 1.00 73.38 268 CYS A O 1
ATOM 2150 N N . GLY A 1 269 ? 16.996 13.880 -18.938 1.00 69.25 269 GLY A N 1
ATOM 2151 C CA . GLY A 1 269 ? 18.012 14.895 -19.157 1.00 69.25 269 GLY A CA 1
ATOM 2152 C C . GLY A 1 269 ? 19.025 14.992 -18.024 1.00 69.25 269 GLY A C 1
ATOM 2153 O O . GLY A 1 269 ? 18.859 14.452 -16.938 1.00 69.25 269 GLY A O 1
ATOM 2154 N N . ASN A 1 270 ? 20.072 15.766 -18.277 1.00 65.06 270 ASN A N 1
ATOM 2155 C CA . ASN A 1 270 ? 21.002 16.244 -17.253 1.00 65.06 270 ASN A CA 1
ATOM 2156 C C . ASN A 1 270 ? 20.547 17.575 -16.618 1.00 65.06 270 ASN A C 1
ATOM 2158 O O . ASN A 1 270 ? 21.294 18.180 -15.850 1.00 65.06 270 ASN A O 1
ATOM 2162 N N . ASN A 1 271 ? 19.349 18.054 -16.964 1.00 62.09 271 ASN A N 1
ATOM 2163 C CA . ASN A 1 271 ? 18.877 19.397 -16.653 1.00 62.09 271 ASN A CA 1
ATOM 2164 C C . ASN A 1 271 ? 17.600 19.331 -15.807 1.00 62.09 271 ASN A C 1
ATOM 2166 O O . ASN A 1 271 ? 16.492 19.549 -16.288 1.00 62.09 271 ASN A O 1
ATOM 2170 N N . PHE A 1 272 ? 17.776 19.002 -14.530 1.00 59.00 272 PHE A N 1
ATOM 2171 C CA . PHE A 1 272 ? 16.706 18.970 -13.538 1.00 59.00 272 PHE A CA 1
ATOM 2172 C C . PHE A 1 272 ? 16.389 20.398 -13.076 1.00 59.00 272 PHE A C 1
ATOM 2174 O O . PHE A 1 272 ? 16.919 20.876 -12.069 1.00 59.00 272 PHE A O 1
ATOM 2181 N N . GLN A 1 273 ? 15.575 21.112 -13.847 1.00 48.22 273 GLN A N 1
ATOM 2182 C CA . GLN A 1 273 ? 15.093 22.439 -13.470 1.00 48.22 273 GLN A CA 1
ATOM 2183 C C . GLN A 1 273 ? 13.971 22.271 -12.438 1.00 48.22 273 GLN A C 1
ATOM 2185 O O . GLN A 1 273 ? 12.905 21.742 -12.741 1.00 48.22 273 GLN A O 1
ATOM 2190 N N . VAL A 1 274 ? 14.225 22.708 -11.204 1.00 40.00 274 VAL A N 1
ATOM 2191 C CA . VAL A 1 274 ? 13.199 22.808 -10.162 1.00 40.00 274 VAL A CA 1
ATOM 2192 C C . VAL A 1 274 ? 12.283 23.966 -10.547 1.00 40.00 274 VAL A C 1
ATOM 2194 O O . VAL A 1 274 ? 12.674 25.126 -10.410 1.00 40.00 274 VAL A O 1
ATOM 2197 N N . ASN A 1 275 ? 11.077 23.676 -11.028 1.00 34.78 275 ASN A N 1
ATOM 2198 C CA . ASN A 1 275 ? 10.034 24.695 -11.043 1.00 34.78 275 ASN A CA 1
ATOM 2199 C C . ASN A 1 275 ? 9.651 24.960 -9.582 1.00 34.78 275 ASN A C 1
ATOM 2201 O O . ASN A 1 275 ? 9.126 24.074 -8.908 1.00 34.78 275 ASN A O 1
ATOM 2205 N N . LYS A 1 276 ? 10.025 26.145 -9.090 1.00 33.31 276 LYS A N 1
ATOM 2206 C CA . LYS A 1 276 ? 9.553 26.696 -7.815 1.00 33.31 276 LYS A CA 1
ATOM 2207 C C . LYS A 1 276 ? 8.057 26.974 -7.861 1.00 33.31 276 LYS A C 1
ATOM 2209 O O . LYS A 1 276 ? 7.586 27.410 -8.934 1.00 33.31 276 LYS A O 1
#

Radius of gyration: 24.07 Å; chains: 1; bounding box: 68×48×67 Å

InterPro domains:
  IPR002602 Domain of unknown function DB [PF01682] (202-271)
  IPR003599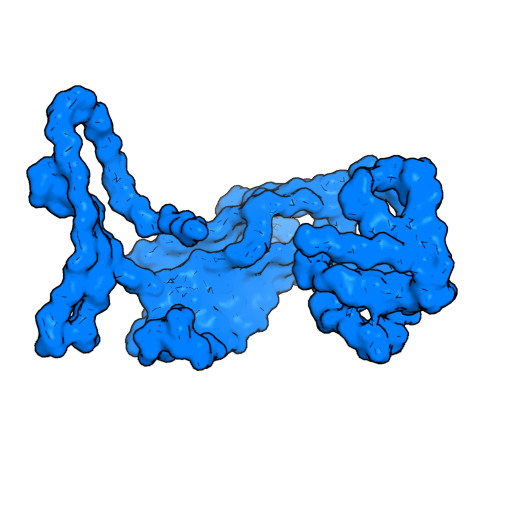 Immunoglobulin domain subtype [SM00409] (64-182)
  IPR007110 Immunoglobulin-like domain [PS50835] (38-165)
  IPR013783 Immunoglobulin-like fold [G3DSA:2.60.40.10] (60-187)
  IPR036179 Immunoglobulin-like domain superfamily [SSF48726] (67-183)

Sequence (276 aa):
MKKMTNLNFQHFFWNNNGDIFGCGLVFPPTNKISEELPYIFFTQNGKQIVENKEEIISLYSSSSPILSLVNGLTANFQCSIKICNKKELNNKILISWYHDGILLFNGTEFEPTSGIEPSRIILQRSFEEINNEEETKGEKCFVEAYSLLLRNLSLEDSGKYGCQLWTQNGGQQQLDFELDVLGDSALKLNFPANLTYDHTECCIEKGVSPLCRPMCRPRNIGEEFFDPTSCQLDDYKHFLNCATNGGKRDYLPCCRKKALPPFCFDFCGNNFQVNK

Secondary structure (DSSP, 8-state):
-----------PPP-TTT--EEEEEEPPPTTTTTT---EEEEEETTEEEEEE---SEEEE--S-SEEEEETTS-EEE--EEEEE-GGGTTS-EEEEEEETTEEEE-SSSB-GGGSS-TTTEEEEEEEEEE--HHHHTTS-EEEEEEEEEE-S--GGG-EEEEEEEEETTS-EEEEEEEEEEE-TTTT-S---TT-----HHHHHHHT--GGGGGGG-GGGTTTS---GGGS-HHHHHHHHHHHTTTT----HHHHHHTT--GGGGGGTSS------

Foldseek 3Di:
DDDDDDWPQPDDDDDPPDKDKDKDWDDDDPVCCVPAPIWMFMDIPNHTRTIDGPPQKDKDDPDDLEAEAAAQAKDKAKIKMKGWDCVCVPKDKAKWKDFQNHTQGGRPDGDPPRPADPVFKDFDWDKDWDPDCVVRVPITMIMIIGMIMGFRDDQVSFGKMKIWMQTPVRDIDIRIHGYGYHYCVVCVVCPPPPQQAALQVQLVVQPQDPLQSLLRGVVCVRVDRHDPVPGDLSNLLSSCCRVDVRLPDAQLVVCVVSVPPPVCNCSRGSDNDDPD